Protein AF-X0WW72-F1 (afdb_monomer)

Structure (mmCIF, N/CA/C/O backbone):
data_AF-X0WW72-F1
#
_entry.id   AF-X0WW72-F1
#
loop_
_atom_site.group_PDB
_atom_site.id
_atom_site.type_symbol
_atom_site.label_atom_id
_atom_site.label_alt_id
_atom_site.label_comp_id
_atom_site.label_asym_id
_atom_site.label_entity_id
_atom_site.label_seq_id
_atom_site.pdbx_PDB_ins_code
_atom_site.Cartn_x
_atom_site.Cartn_y
_atom_site.Cartn_z
_atom_site.occupancy
_atom_site.B_iso_or_equiv
_atom_site.auth_seq_id
_atom_site.auth_comp_id
_atom_site.auth_asym_id
_atom_site.auth_atom_id
_atom_site.pdbx_PDB_model_num
ATOM 1 N N . MET A 1 1 ? -14.535 7.006 3.902 1.00 61.41 1 MET A N 1
ATOM 2 C CA . MET A 1 1 ? -13.538 8.087 3.687 1.00 61.41 1 MET A CA 1
ATOM 3 C C . MET A 1 1 ? -14.075 9.435 4.141 1.00 61.41 1 MET A C 1
ATOM 5 O O . MET A 1 1 ? -13.423 10.075 4.952 1.00 61.41 1 MET A O 1
ATOM 9 N N . CYS A 1 2 ? -15.244 9.878 3.666 1.00 64.75 2 CYS A N 1
ATOM 10 C CA . CYS A 1 2 ? -15.849 11.130 4.133 1.00 64.75 2 CYS A CA 1
ATOM 11 C C . CYS A 1 2 ? -16.153 11.063 5.636 1.00 64.75 2 CYS A C 1
ATOM 13 O O . CYS A 1 2 ? -16.785 10.115 6.090 1.00 64.75 2 CYS A O 1
ATOM 15 N N . GLY A 1 3 ? -15.653 12.036 6.398 1.00 78.06 3 GLY A N 1
ATOM 16 C CA . GLY A 1 3 ? -15.812 12.093 7.855 1.00 78.06 3 GLY A CA 1
ATOM 17 C C . GLY A 1 3 ? -14.891 11.165 8.655 1.00 78.06 3 GLY A C 1
ATOM 18 O O . GLY A 1 3 ? -14.880 11.262 9.879 1.00 78.06 3 GLY A O 1
ATOM 19 N N . ALA A 1 4 ? -14.097 10.304 8.004 1.00 90.38 4 ALA A N 1
ATOM 20 C CA . ALA A 1 4 ? -13.090 9.513 8.702 1.00 90.38 4 ALA A CA 1
ATOM 21 C C . ALA A 1 4 ? -11.880 10.391 9.045 1.00 90.38 4 ALA A C 1
ATOM 23 O O . ALA A 1 4 ? -11.369 11.127 8.198 1.00 90.38 4 ALA A O 1
ATOM 24 N N . PHE A 1 5 ? -11.396 10.287 10.278 1.00 93.56 5 PHE A N 1
ATOM 25 C CA . PHE A 1 5 ? -10.177 10.962 10.701 1.00 93.56 5 PHE A CA 1
ATOM 26 C C . PHE A 1 5 ? -8.960 10.348 9.991 1.00 93.56 5 PHE A C 1
ATOM 28 O O . PHE A 1 5 ? -8.748 9.143 10.061 1.00 93.56 5 PHE A O 1
ATOM 35 N N . GLY A 1 6 ? -8.157 11.150 9.294 1.00 91.06 6 GLY A N 1
ATOM 36 C CA . GLY A 1 6 ? -6.938 10.667 8.624 1.00 91.06 6 GLY A CA 1
ATOM 37 C C . GLY A 1 6 ? -5.633 11.194 9.221 1.00 91.06 6 GLY A C 1
ATOM 38 O O . GLY A 1 6 ? -4.558 10.870 8.713 1.00 91.06 6 GLY A O 1
ATOM 39 N N . GLY A 1 7 ? -5.731 11.997 10.283 1.00 90.38 7 GLY A N 1
ATOM 40 C CA . GLY A 1 7 ? -4.583 12.619 10.930 1.00 90.38 7 GLY A CA 1
ATOM 41 C C . GLY A 1 7 ? -3.873 13.662 10.070 1.00 90.38 7 GLY A C 1
ATOM 42 O O . GLY A 1 7 ? -4.462 14.239 9.149 1.00 90.38 7 GLY A O 1
ATOM 43 N N . GLU A 1 8 ? -2.600 13.906 10.372 1.00 88.56 8 GLU A N 1
ATOM 44 C CA . GLU A 1 8 ? -1.765 14.844 9.622 1.00 88.56 8 GLU A CA 1
ATOM 45 C C . GLU A 1 8 ? -1.330 14.235 8.283 1.00 88.56 8 GLU A C 1
ATOM 47 O O . GLU A 1 8 ? -0.414 13.414 8.184 1.00 88.56 8 GLU A O 1
ATOM 52 N N . MET A 1 9 ? -2.021 14.641 7.217 1.00 85.50 9 MET A N 1
ATOM 53 C CA . MET A 1 9 ? -1.753 14.144 5.872 1.00 85.50 9 MET A CA 1
ATOM 54 C C . MET A 1 9 ? -0.629 14.909 5.171 1.00 85.50 9 MET A C 1
ATOM 56 O O . MET A 1 9 ? -0.554 16.141 5.223 1.00 85.50 9 MET A O 1
ATOM 60 N N . SER A 1 10 ? 0.173 14.176 4.395 1.00 80.44 10 SER A N 1
ATOM 61 C CA . SER A 1 10 ? 1.231 14.723 3.549 1.00 80.44 10 SER A CA 1
ATOM 62 C C . SER A 1 10 ? 0.710 15.864 2.659 1.00 80.44 10 SER A C 1
ATOM 64 O O . SER A 1 10 ? -0.155 15.648 1.801 1.00 80.44 10 SER A O 1
ATOM 66 N N . LYS A 1 11 ? 1.279 17.069 2.792 1.00 65.94 11 LYS A N 1
ATOM 67 C CA . LYS A 1 11 ? 0.856 18.271 2.039 1.00 65.94 11 LYS A CA 1
ATOM 68 C C . LYS A 1 11 ? 1.159 18.207 0.533 1.00 65.94 11 LYS A C 1
ATOM 70 O O . LYS A 1 11 ? 0.650 19.020 -0.230 1.00 65.94 11 LYS A O 1
ATOM 75 N N . ARG A 1 12 ? 1.995 17.256 0.091 1.00 60.88 12 ARG A N 1
ATOM 76 C CA . ARG A 1 12 ? 2.501 17.139 -1.294 1.00 60.88 12 ARG A CA 1
ATOM 77 C C . ARG A 1 12 ? 1.806 16.061 -2.143 1.00 60.88 12 ARG A C 1
ATOM 79 O O . ARG A 1 12 ? 2.378 15.582 -3.114 1.00 60.88 12 ARG A O 1
ATOM 86 N N . GLY A 1 13 ? 0.560 15.713 -1.811 1.00 59.28 13 GLY A N 1
ATOM 87 C CA . GLY A 1 13 ? -0.371 15.096 -2.769 1.00 59.28 13 GLY A CA 1
ATOM 88 C C . GLY A 1 13 ? -0.591 13.585 -2.667 1.00 59.28 13 GLY A C 1
ATOM 89 O O . GLY A 1 13 ? -1.448 13.065 -3.376 1.00 59.28 13 GLY A O 1
ATOM 90 N N . MET A 1 14 ? 0.100 12.866 -1.775 1.00 76.50 14 MET A N 1
ATOM 91 C CA . MET A 1 14 ? -0.185 11.436 -1.564 1.00 76.50 14 MET A CA 1
ATOM 92 C C . MET A 1 14 ? -1.287 11.181 -0.529 1.00 76.50 14 MET A C 1
ATOM 94 O O . MET A 1 14 ? -1.860 10.091 -0.532 1.00 76.50 14 MET A O 1
ATOM 98 N N . PHE A 1 15 ? -1.657 12.194 0.268 1.00 83.94 15 PHE A N 1
ATOM 99 C CA . PHE A 1 15 ? -2.697 12.121 1.307 1.00 83.94 15 PHE A CA 1
ATOM 100 C C . PHE A 1 15 ? -2.510 10.924 2.254 1.00 83.94 15 PHE A C 1
ATOM 102 O O . PHE A 1 15 ? -3.466 10.248 2.629 1.00 83.94 15 PHE A O 1
ATOM 109 N N . THR A 1 16 ? -1.254 10.641 2.592 1.00 88.56 16 THR A N 1
ATOM 110 C CA . THR A 1 16 ? -0.864 9.602 3.546 1.00 88.56 16 THR A CA 1
ATOM 111 C C . THR A 1 16 ? -0.597 10.251 4.896 1.00 88.56 16 THR A C 1
ATOM 113 O O . THR A 1 16 ? -0.111 11.379 4.939 1.00 88.56 16 THR A O 1
ATOM 116 N N . ASN A 1 17 ? -0.912 9.556 5.988 1.00 94.25 17 ASN A N 1
ATOM 117 C CA . ASN A 1 17 ? -0.523 9.993 7.325 1.00 94.25 17 ASN A CA 1
ATOM 118 C C . ASN A 1 17 ? 1.008 9.892 7.475 1.00 94.25 17 ASN A C 1
ATOM 120 O O . ASN A 1 17 ? 1.559 8.784 7.467 1.00 94.25 17 ASN A O 1
ATOM 124 N N . ASP A 1 18 ? 1.685 11.039 7.570 1.00 92.50 18 ASP A N 1
ATOM 125 C CA . ASP A 1 18 ? 3.152 11.101 7.527 1.00 92.50 18 ASP A CA 1
ATOM 126 C C . ASP A 1 18 ? 3.784 10.502 8.787 1.00 92.50 18 ASP A C 1
ATOM 128 O O . ASP A 1 18 ? 4.834 9.859 8.706 1.00 92.50 18 ASP A O 1
ATOM 132 N N . ALA A 1 19 ? 3.150 10.651 9.952 1.00 95.12 19 ALA A N 1
ATOM 133 C CA . ALA A 1 19 ? 3.675 10.115 11.200 1.00 95.12 19 ALA A CA 1
ATOM 134 C C . ALA A 1 19 ? 3.605 8.582 11.239 1.00 95.12 19 ALA A C 1
ATOM 136 O O . ALA A 1 19 ? 4.596 7.951 11.604 1.00 95.12 19 ALA A O 1
ATOM 137 N N . ILE A 1 20 ? 2.498 7.967 10.808 1.00 96.69 20 ILE A N 1
ATOM 138 C CA . ILE A 1 20 ? 2.411 6.503 10.672 1.00 96.69 20 ILE A CA 1
ATOM 139 C C . ILE A 1 20 ? 3.468 6.010 9.674 1.00 96.69 20 ILE A C 1
ATOM 141 O O . ILE A 1 20 ? 4.201 5.060 9.957 1.00 96.69 20 ILE A O 1
ATOM 145 N N . LEU A 1 21 ? 3.593 6.671 8.519 1.00 94.69 21 LEU A N 1
ATOM 146 C CA . LEU A 1 21 ? 4.557 6.277 7.494 1.00 94.69 21 LEU A CA 1
ATOM 147 C C . LEU A 1 21 ? 6.005 6.338 8.010 1.00 94.69 21 LEU A C 1
ATOM 149 O O . LEU A 1 21 ? 6.736 5.356 7.909 1.00 94.69 21 LEU A O 1
ATOM 153 N N . THR A 1 22 ? 6.413 7.473 8.578 1.00 95.00 22 THR A N 1
ATOM 154 C CA . THR A 1 22 ? 7.811 7.741 8.953 1.00 95.00 22 THR A CA 1
ATOM 155 C C . THR A 1 22 ? 8.223 7.132 10.289 1.00 95.00 22 THR A C 1
ATOM 157 O O . THR A 1 22 ? 9.389 6.793 10.457 1.00 95.00 22 THR A O 1
ATOM 160 N N . LYS A 1 23 ? 7.295 6.961 11.241 1.00 96.75 23 LYS A N 1
ATOM 161 C CA . LYS A 1 23 ? 7.601 6.438 12.586 1.00 96.75 23 LYS A CA 1
ATOM 162 C C . LYS A 1 23 ? 7.291 4.953 12.748 1.00 96.75 23 LYS A C 1
ATOM 164 O O . LYS A 1 23 ? 7.706 4.368 13.749 1.00 96.75 23 LYS A O 1
ATOM 169 N N . ILE A 1 24 ? 6.542 4.343 11.827 1.00 97.75 24 ILE A N 1
ATOM 170 C CA . ILE A 1 24 ? 6.110 2.940 11.936 1.00 97.75 24 ILE A CA 1
ATOM 171 C C . ILE A 1 24 ? 6.492 2.152 10.685 1.00 97.75 24 ILE A C 1
ATOM 173 O O . ILE A 1 24 ? 7.310 1.238 10.776 1.00 97.75 24 ILE A O 1
ATOM 177 N N . VAL A 1 25 ? 5.949 2.515 9.521 1.00 97.25 25 VAL A N 1
ATOM 178 C CA . VAL A 1 25 ? 6.080 1.700 8.300 1.00 97.25 25 VAL A CA 1
ATOM 179 C C . VAL A 1 25 ? 7.512 1.688 7.761 1.00 97.25 25 VAL A C 1
ATOM 181 O O . VAL A 1 25 ? 8.063 0.611 7.550 1.00 97.25 25 VAL A O 1
ATOM 184 N N . ILE A 1 26 ? 8.130 2.858 7.568 1.00 96.62 26 ILE A N 1
ATOM 185 C CA . ILE A 1 26 ? 9.511 2.966 7.068 1.00 96.62 26 ILE A CA 1
ATOM 186 C C . ILE A 1 26 ? 10.503 2.260 8.008 1.00 96.62 26 ILE A C 1
ATOM 188 O O . ILE A 1 26 ? 11.207 1.372 7.526 1.00 96.62 26 ILE A O 1
ATOM 192 N N . PRO A 1 27 ? 10.506 2.527 9.332 1.00 97.38 27 PRO A N 1
ATOM 193 C CA . PRO A 1 27 ? 11.393 1.822 10.254 1.00 97.38 27 PRO A CA 1
ATOM 194 C C . PRO A 1 27 ? 11.204 0.303 10.237 1.00 97.38 27 PRO A C 1
ATOM 196 O O . PRO A 1 27 ? 12.175 -0.438 10.370 1.00 97.38 27 PRO A O 1
ATOM 199 N N . TYR A 1 28 ? 9.971 -0.185 10.047 1.00 97.75 28 TYR A N 1
ATOM 200 C CA . TYR A 1 28 ? 9.743 -1.620 9.895 1.00 97.75 28 TYR A CA 1
ATOM 201 C C . TYR A 1 28 ? 10.411 -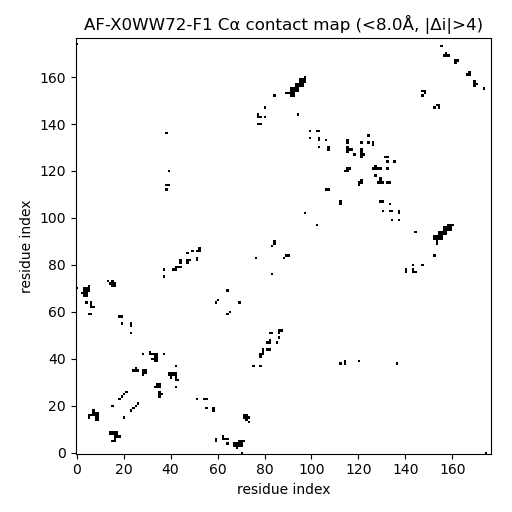2.166 8.631 1.00 97.75 28 TYR A C 1
ATOM 203 O O . TYR A 1 28 ? 11.134 -3.157 8.718 1.00 97.75 28 TYR A O 1
ATOM 211 N N . PHE A 1 29 ? 10.224 -1.512 7.482 1.00 97.94 29 PHE A N 1
ATOM 212 C CA . PHE A 1 29 ? 10.824 -1.933 6.211 1.00 97.94 29 PHE A CA 1
ATOM 213 C C . PHE A 1 29 ? 12.353 -1.965 6.312 1.00 97.94 29 PHE A C 1
ATOM 215 O O . PHE A 1 29 ? 12.969 -2.962 5.935 1.00 97.94 29 PHE A O 1
ATOM 222 N N . GLU A 1 30 ? 12.953 -0.930 6.901 1.00 97.25 30 GLU A N 1
ATOM 223 C CA . GLU A 1 30 ? 14.395 -0.861 7.154 1.00 97.25 30 GLU A CA 1
ATOM 224 C C . GLU A 1 30 ? 14.866 -1.995 8.072 1.00 97.25 30 GLU A C 1
ATOM 226 O O . GLU A 1 30 ? 15.864 -2.653 7.774 1.00 97.25 30 GLU A O 1
ATOM 231 N N . SER A 1 31 ? 14.119 -2.291 9.143 1.00 96.44 31 SER A N 1
ATOM 232 C CA . SER A 1 31 ? 14.480 -3.342 10.107 1.00 96.44 31 SER A CA 1
ATOM 233 C C . SER A 1 31 ? 14.544 -4.746 9.493 1.00 96.44 31 SER A C 1
ATOM 235 O O . SER A 1 31 ? 15.287 -5.598 9.977 1.00 96.44 31 SER A O 1
ATOM 237 N N . ILE A 1 32 ? 13.800 -4.984 8.406 1.00 96.62 32 ILE A N 1
ATOM 238 C CA . ILE A 1 32 ? 13.795 -6.254 7.665 1.00 96.62 32 ILE A CA 1
ATOM 239 C C . ILE A 1 32 ? 14.604 -6.188 6.359 1.00 96.62 32 ILE A C 1
ATOM 241 O O . ILE A 1 32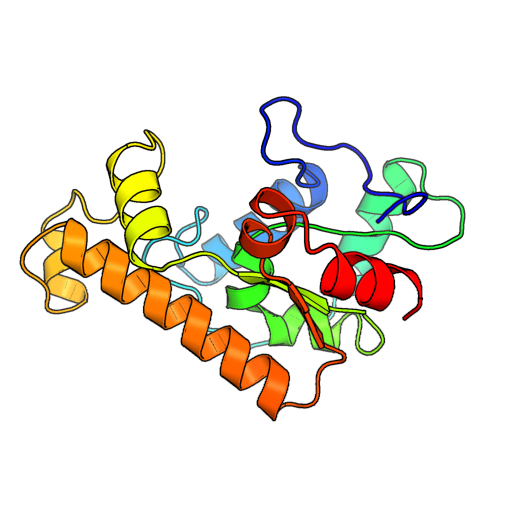 ? 14.477 -7.072 5.511 1.00 96.62 32 ILE A O 1
ATOM 245 N N . GLY A 1 33 ? 15.428 -5.149 6.176 1.00 96.62 33 GLY A N 1
ATOM 246 C CA . GLY A 1 33 ? 16.311 -4.990 5.014 1.00 96.62 33 GLY A CA 1
ATOM 247 C C . GLY A 1 33 ? 15.581 -4.727 3.694 1.00 96.62 33 GLY A C 1
ATOM 248 O O . GLY A 1 33 ? 16.089 -5.079 2.630 1.00 96.62 33 GLY A O 1
ATOM 249 N N . SER A 1 34 ? 14.378 -4.157 3.756 1.00 97.44 34 SER A N 1
ATOM 250 C CA . SER A 1 34 ? 13.548 -3.825 2.594 1.00 97.44 34 SER A CA 1
ATOM 251 C C . SER A 1 34 ? 13.655 -2.351 2.2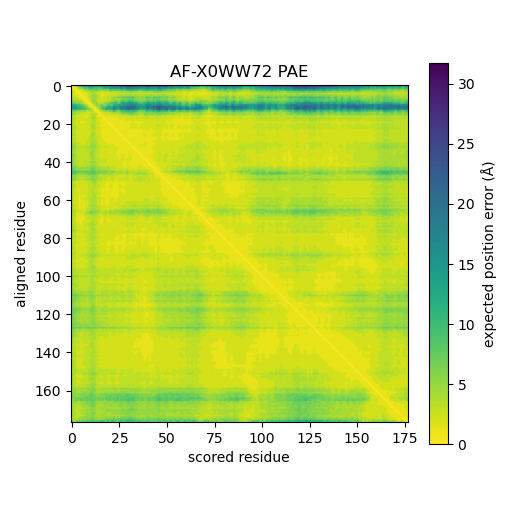20 1.00 97.44 34 SER A C 1
ATOM 253 O O . SER A 1 34 ? 14.041 -1.519 3.037 1.00 97.44 34 SER A O 1
ATOM 255 N N . ASP A 1 35 ? 13.306 -2.019 0.979 1.00 97.31 35 ASP A N 1
ATOM 256 C CA . ASP A 1 35 ? 13.333 -0.638 0.497 1.00 97.31 35 ASP A CA 1
ATOM 257 C C . ASP A 1 35 ? 12.212 0.203 1.135 1.00 97.31 35 ASP A C 1
ATOM 259 O O . ASP A 1 35 ? 11.044 -0.111 0.900 1.00 97.31 35 ASP A O 1
ATOM 263 N N . PRO A 1 36 ? 12.520 1.301 1.858 1.00 96.19 36 PRO A N 1
ATOM 264 C CA . PRO A 1 36 ? 11.532 2.188 2.485 1.00 96.19 36 PRO A CA 1
ATOM 265 C C . PRO A 1 36 ? 10.450 2.729 1.542 1.00 96.19 36 PRO A C 1
ATOM 267 O O . PRO A 1 36 ? 9.339 3.046 1.977 1.00 96.19 36 PRO A O 1
ATOM 270 N N . LEU A 1 37 ? 10.755 2.850 0.245 1.00 94.75 37 LEU A N 1
ATOM 271 C CA . LEU A 1 37 ? 9.803 3.316 -0.763 1.00 94.75 37 LEU A CA 1
ATOM 272 C C . LEU A 1 37 ? 8.870 2.206 -1.263 1.00 94.75 37 LEU A C 1
ATOM 274 O O . LEU A 1 37 ? 7.904 2.499 -1.970 1.00 94.75 37 LEU A O 1
ATOM 278 N N . GLY A 1 38 ? 9.123 0.952 -0.885 1.00 96.31 38 GLY A N 1
ATOM 279 C CA . GLY A 1 38 ? 8.352 -0.211 -1.310 1.00 96.31 38 GLY A CA 1
ATOM 280 C C . GLY A 1 38 ? 8.521 -0.539 -2.792 1.00 96.31 38 GLY A C 1
ATOM 281 O O . GLY A 1 38 ? 7.581 -1.040 -3.402 1.00 96.31 38 GLY A O 1
ATOM 282 N N . GLN A 1 39 ? 9.674 -0.234 -3.397 1.00 97.25 39 GLN A N 1
ATOM 283 C CA . GLN A 1 39 ? 9.956 -0.522 -4.805 1.00 97.25 39 GLN A CA 1
ATOM 284 C C . GLN A 1 39 ? 10.763 -1.813 -4.947 1.00 97.25 39 GLN A C 1
ATOM 286 O O . GLN A 1 39 ? 10.278 -2.773 -5.543 1.00 97.25 39 GLN A O 1
ATOM 291 N N . TYR A 1 40 ? 11.978 -1.862 -4.393 1.00 97.75 40 TYR A N 1
ATOM 292 C CA . TYR A 1 40 ? 12.809 -3.069 -4.399 1.00 97.75 40 TYR A CA 1
ATOM 293 C C . TYR A 1 40 ? 14.026 -2.942 -3.462 1.00 97.75 40 TYR A C 1
ATOM 295 O O . TYR A 1 40 ? 14.754 -1.956 -3.582 1.00 97.75 40 TYR A O 1
ATOM 303 N N . PRO A 1 41 ? 14.345 -3.948 -2.623 1.00 97.69 41 PRO A N 1
ATOM 304 C CA . PRO A 1 41 ? 13.623 -5.206 -2.428 1.00 97.69 41 PRO A CA 1
ATOM 305 C C . PRO A 1 41 ? 12.304 -5.006 -1.668 1.00 97.69 41 PRO A C 1
ATOM 307 O O . PRO A 1 41 ? 12.193 -4.138 -0.803 1.00 97.69 41 PRO A O 1
ATOM 310 N N . LEU A 1 42 ? 11.294 -5.809 -2.015 1.00 97.88 42 LEU A N 1
ATOM 311 C CA . LEU A 1 42 ? 9.991 -5.790 -1.346 1.00 97.88 42 LEU A CA 1
ATOM 312 C C . LEU A 1 42 ? 10.052 -6.525 0.002 1.00 97.88 42 LEU A C 1
ATOM 314 O O . LEU A 1 42 ? 10.802 -7.498 0.122 1.00 97.88 42 LEU A O 1
ATOM 318 N N . PRO A 1 43 ? 9.239 -6.115 0.992 1.00 96.88 43 PRO A N 1
ATOM 319 C CA . PRO A 1 43 ? 9.228 -6.740 2.302 1.00 96.88 43 PRO A CA 1
ATOM 320 C C . PRO A 1 43 ? 8.714 -8.174 2.252 1.00 96.88 43 PRO A C 1
ATOM 322 O O . PRO A 1 43 ? 7.773 -8.510 1.529 1.00 96.88 43 PRO A O 1
ATOM 325 N N . VAL A 1 44 ? 9.343 -9.009 3.076 1.00 94.75 44 VAL A N 1
ATOM 326 C CA . VAL A 1 44 ? 8.916 -10.376 3.366 1.00 94.75 44 VAL A CA 1
ATOM 327 C C . VAL A 1 44 ? 8.550 -10.425 4.842 1.00 94.75 44 VAL A C 1
ATOM 329 O O . VAL A 1 44 ? 9.425 -10.406 5.709 1.00 94.75 44 VAL A O 1
ATOM 332 N N . VAL A 1 45 ? 7.250 -10.469 5.131 1.00 92.69 45 VAL A N 1
ATOM 333 C CA . VAL A 1 45 ? 6.746 -10.541 6.505 1.00 92.69 45 VAL A CA 1
ATOM 334 C C . VAL A 1 45 ? 7.023 -11.937 7.057 1.00 92.69 45 VAL A C 1
ATOM 336 O O . VAL A 1 45 ? 6.372 -12.903 6.674 1.00 92.69 45 VAL A O 1
ATOM 339 N N . LYS A 1 46 ? 8.016 -12.047 7.944 1.00 90.69 46 LYS A N 1
ATOM 340 C CA . LYS A 1 46 ? 8.333 -13.297 8.662 1.00 90.69 46 LYS A CA 1
ATOM 341 C C . LYS A 1 46 ? 7.754 -13.324 10.073 1.00 90.69 46 LYS A C 1
ATOM 343 O O . LYS A 1 46 ? 7.305 -14.366 10.525 1.00 90.69 46 LYS A O 1
ATOM 348 N N . ASN A 1 47 ? 7.772 -12.173 10.744 1.00 92.50 47 ASN A N 1
ATOM 349 C CA . ASN A 1 47 ? 7.278 -11.991 12.104 1.00 92.50 47 ASN A CA 1
ATOM 350 C C . ASN A 1 47 ? 6.330 -10.792 12.132 1.00 92.50 47 ASN A C 1
ATOM 352 O O . ASN A 1 47 ? 6.631 -9.754 11.532 1.00 92.50 47 ASN A O 1
ATOM 356 N N . ILE A 1 48 ? 5.214 -10.938 12.844 1.00 95.62 48 ILE A N 1
ATOM 357 C CA . ILE A 1 48 ? 4.224 -9.878 13.031 1.00 95.62 48 ILE A CA 1
ATOM 358 C C . ILE A 1 48 ? 4.547 -9.121 14.331 1.00 95.62 48 ILE A C 1
ATOM 360 O O . ILE A 1 48 ? 4.552 -9.740 15.397 1.00 95.62 48 ILE A O 1
ATOM 364 N N . PRO A 1 49 ?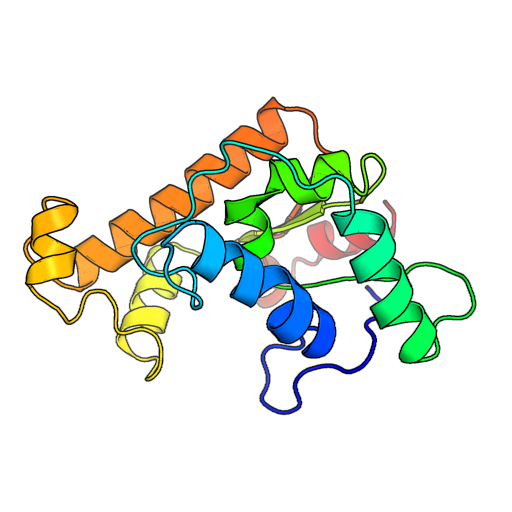 4.825 -7.805 14.279 1.00 96.19 49 PRO A N 1
ATOM 365 C CA . PRO A 1 49 ? 5.030 -6.996 15.478 1.00 96.19 49 PRO A CA 1
ATOM 366 C C . PRO A 1 49 ? 3.759 -6.912 16.330 1.00 96.19 49 PRO A C 1
ATOM 368 O O . PRO A 1 49 ? 2.681 -6.593 15.828 1.00 96.19 49 PRO A O 1
ATOM 371 N N . THR A 1 50 ? 3.883 -7.149 17.635 1.00 96.44 50 THR A N 1
ATOM 372 C CA . THR A 1 50 ? 2.743 -7.139 18.568 1.00 96.44 50 THR A CA 1
ATOM 373 C C . THR A 1 50 ? 2.329 -5.734 19.010 1.00 96.44 50 THR A C 1
ATOM 375 O O . THR A 1 50 ? 1.220 -5.544 19.499 1.00 96.44 50 THR A O 1
ATOM 378 N N . ASP A 1 51 ? 3.203 -4.743 18.840 1.00 97.56 51 ASP A N 1
ATOM 379 C CA . ASP A 1 51 ? 3.020 -3.344 19.244 1.00 97.56 51 ASP A CA 1
ATOM 380 C C . ASP A 1 51 ? 2.468 -2.450 18.116 1.00 97.56 51 ASP A C 1
ATOM 382 O O . ASP A 1 51 ? 2.230 -1.257 18.329 1.00 97.56 51 ASP A O 1
ATOM 386 N N . TRP A 1 52 ? 2.236 -3.005 16.918 1.00 98.19 52 TRP A N 1
ATOM 387 C CA . TRP A 1 52 ? 1.832 -2.243 15.730 1.00 98.19 52 TRP A CA 1
ATOM 388 C C . TRP A 1 52 ? 0.555 -1.431 15.954 1.00 98.19 52 TRP A C 1
ATOM 390 O O . TRP A 1 52 ? 0.489 -0.244 15.613 1.00 98.19 52 TRP A O 1
ATOM 400 N N . LYS A 1 53 ? -0.445 -2.062 16.583 1.00 98.06 53 LYS A N 1
ATOM 401 C CA . LYS A 1 53 ? -1.720 -1.431 16.927 1.00 98.06 53 LYS A CA 1
ATOM 402 C C . LYS A 1 53 ? -1.508 -0.243 17.861 1.00 98.06 53 LYS A C 1
ATOM 404 O O . LYS A 1 53 ? -1.888 0.871 17.518 1.00 98.06 53 LYS A O 1
ATOM 409 N N . GLN A 1 54 ? -0.836 -0.473 18.991 1.00 98.25 54 GLN A N 1
ATOM 410 C CA . GLN A 1 54 ? -0.586 0.545 20.011 1.00 98.25 54 GLN A CA 1
ATOM 411 C C . GLN A 1 54 ? 0.166 1.748 19.432 1.00 98.25 54 GLN A C 1
ATOM 413 O O . GLN A 1 54 ? -0.216 2.891 19.672 1.00 98.25 54 GLN A O 1
ATOM 418 N N . ARG A 1 55 ? 1.215 1.510 18.637 1.00 98.31 55 ARG A N 1
ATOM 419 C CA . ARG A 1 55 ? 1.990 2.586 18.003 1.00 98.31 55 ARG A CA 1
ATOM 420 C C . ARG A 1 55 ? 1.151 3.398 17.024 1.00 98.31 55 ARG A C 1
ATOM 422 O O . ARG A 1 55 ? 1.252 4.622 17.016 1.00 98.31 55 ARG A O 1
ATOM 429 N N . THR A 1 56 ? 0.319 2.734 16.225 1.00 97.94 56 THR A N 1
ATOM 430 C CA . THR A 1 56 ? -0.579 3.401 15.272 1.00 97.94 56 THR A CA 1
ATOM 431 C C . THR A 1 56 ? -1.637 4.233 15.996 1.00 97.94 56 THR A C 1
ATOM 433 O O . THR A 1 56 ? -1.830 5.401 15.666 1.00 97.94 56 THR A O 1
ATOM 436 N N . GLU A 1 57 ? -2.278 3.661 17.018 1.00 97.12 57 GLU A N 1
ATOM 437 C CA . GLU A 1 57 ? -3.290 4.340 17.834 1.00 97.12 57 GLU A CA 1
ATOM 438 C C . GLU A 1 57 ? -2.703 5.554 18.564 1.00 97.12 57 GLU A C 1
ATOM 440 O O . GLU A 1 57 ? -3.307 6.625 18.572 1.00 97.12 57 GLU A O 1
ATOM 445 N N . GLN A 1 58 ? -1.485 5.431 19.097 1.00 97.81 58 GLN A N 1
ATOM 446 C CA . GLN A 1 58 ? -0.796 6.546 19.738 1.00 97.81 58 GLN A CA 1
ATOM 447 C C . GLN A 1 58 ? -0.560 7.708 18.768 1.00 97.81 58 GLN A C 1
ATOM 449 O O . GLN A 1 58 ? -0.708 8.865 19.159 1.00 97.81 58 GLN A O 1
ATOM 454 N N . VAL A 1 59 ? -0.206 7.421 17.510 1.00 97.69 59 VAL A N 1
ATOM 455 C CA . VAL A 1 59 ? -0.031 8.461 16.488 1.00 97.69 59 VAL A CA 1
ATOM 456 C C . VAL A 1 59 ? -1.348 9.187 16.226 1.00 97.69 59 VAL A C 1
ATOM 458 O O . VAL A 1 59 ? -1.391 10.406 16.370 1.00 97.69 59 VAL A O 1
ATOM 461 N N . ILE A 1 60 ? -2.431 8.469 15.914 1.00 96.38 60 ILE A N 1
ATOM 462 C CA . ILE A 1 60 ? -3.707 9.120 15.575 1.00 96.38 60 ILE A CA 1
ATOM 463 C C . ILE A 1 60 ? -4.299 9.896 16.762 1.00 96.38 60 ILE A C 1
ATOM 465 O O . ILE A 1 60 ? -4.845 10.979 16.562 1.00 96.38 60 ILE A O 1
ATOM 469 N N . VAL A 1 61 ? -4.152 9.398 17.998 1.00 97.06 61 VAL A N 1
ATOM 470 C CA . VAL A 1 61 ? -4.592 10.103 19.216 1.00 97.06 61 VAL A CA 1
ATOM 471 C C . VAL A 1 61 ? -3.787 11.385 19.420 1.00 97.06 61 VAL A C 1
ATOM 473 O O . VAL A 1 61 ? -4.371 12.435 19.682 1.00 97.06 61 VAL A O 1
ATOM 476 N N . ASN A 1 62 ? -2.465 11.333 19.237 1.00 97.19 62 ASN A N 1
ATOM 477 C CA . ASN A 1 62 ? -1.604 12.514 19.343 1.00 97.19 62 ASN A CA 1
ATOM 478 C C . ASN A 1 62 ? -1.920 13.575 18.278 1.00 97.19 62 ASN A C 1
ATOM 480 O O . ASN A 1 62 ? -1.691 14.757 18.511 1.00 97.19 62 ASN A O 1
ATOM 484 N N . GLU A 1 63 ? -2.466 13.165 17.134 1.00 96.31 63 GLU A N 1
ATOM 485 C CA . GLU A 1 63 ? -2.911 14.059 16.059 1.00 96.31 63 GLU A CA 1
ATOM 486 C C . GLU A 1 63 ? -4.346 14.579 16.256 1.00 96.31 63 GLU A C 1
ATOM 488 O O . GLU A 1 63 ? -4.873 15.300 15.410 1.00 96.31 63 GLU A O 1
ATOM 493 N N . GLY A 1 64 ? -4.991 14.244 17.378 1.00 96.38 64 GLY A N 1
ATOM 494 C CA . GLY A 1 64 ? -6.291 14.790 17.763 1.00 96.38 64 GLY A CA 1
ATOM 495 C C . GLY A 1 64 ? -7.491 13.893 17.458 1.00 96.38 64 GLY A C 1
ATOM 496 O O . GLY A 1 64 ? -8.628 14.367 17.519 1.00 96.38 64 GLY A O 1
ATOM 497 N N . TYR A 1 65 ? -7.286 12.608 17.155 1.00 96.50 65 TYR A N 1
ATOM 498 C CA . TYR A 1 65 ? -8.390 11.653 17.090 1.00 96.50 65 TYR A CA 1
ATOM 499 C C . TYR A 1 65 ? -9.073 11.516 18.461 1.00 96.50 65 TYR A C 1
ATOM 501 O O . TYR A 1 65 ? -8.425 11.209 19.459 1.00 96.50 65 TYR A O 1
ATOM 509 N N . GLN A 1 66 ? -10.396 11.711 18.504 1.00 94.44 66 GLN A N 1
ATOM 510 C CA . GLN A 1 66 ? -11.193 11.600 19.737 1.00 94.44 66 GLN A CA 1
ATOM 511 C C . GLN A 1 66 ? -12.156 10.410 19.722 1.00 94.44 66 GLN A C 1
ATOM 513 O O . GLN A 1 66 ? -12.328 9.737 20.734 1.00 94.44 66 GLN A O 1
ATOM 518 N N . LYS A 1 67 ? -12.838 10.182 18.594 1.00 94.19 67 LYS A N 1
ATOM 519 C CA . LYS A 1 67 ? -13.822 9.108 18.399 1.00 94.19 67 LYS A CA 1
ATOM 520 C C . LYS A 1 67 ? -14.195 8.976 16.922 1.00 94.19 67 LYS A C 1
ATOM 522 O O . LYS A 1 67 ? -13.930 9.877 16.130 1.00 94.19 67 LYS A O 1
ATOM 527 N N . GLY A 1 68 ? -14.904 7.901 16.581 1.00 92.81 68 GLY A N 1
ATOM 528 C CA . GLY A 1 68 ? -15.468 7.678 15.245 1.00 92.81 68 GLY A CA 1
ATOM 529 C C . GLY A 1 68 ? -14.557 6.851 14.342 1.00 92.81 68 GLY A C 1
ATOM 530 O O . GLY A 1 68 ? -13.644 6.182 14.808 1.00 92.81 68 GLY A O 1
ATOM 531 N N . GLN A 1 69 ? -14.806 6.854 13.039 1.00 93.88 69 GLN A N 1
ATOM 532 C CA . GLN A 1 69 ? -13.961 6.111 12.105 1.00 93.88 69 GLN A CA 1
ATOM 533 C C . GLN A 1 69 ? -12.680 6.894 11.806 1.00 93.88 69 GLN A C 1
ATOM 535 O O . GLN A 1 69 ? -12.705 8.120 11.691 1.00 93.88 69 GLN A O 1
ATOM 540 N N . TRP A 1 70 ? -11.570 6.186 11.635 1.00 95.38 70 TRP A N 1
ATOM 541 C CA . TRP A 1 70 ? -10.336 6.743 11.096 1.00 95.38 70 TRP A CA 1
ATOM 542 C C . TRP A 1 70 ? -9.888 5.926 9.886 1.00 95.38 70 TRP A C 1
ATOM 544 O O . TRP A 1 70 ? -10.388 4.826 9.644 1.00 95.38 70 TRP A O 1
ATOM 554 N N . MET A 1 71 ? -8.993 6.489 9.083 1.00 95.00 71 MET A N 1
ATOM 555 C CA . MET A 1 71 ? -8.456 5.828 7.902 1.00 95.00 71 MET A CA 1
ATOM 556 C C . MET A 1 71 ? -6.953 6.046 7.782 1.00 95.00 71 MET A C 1
ATOM 558 O O . MET A 1 71 ? -6.433 7.103 8.130 1.00 95.00 71 MET A O 1
ATOM 562 N N . TYR A 1 72 ? -6.274 5.059 7.210 1.00 95.50 72 TYR A N 1
ATOM 563 C CA . TYR A 1 72 ? -4.895 5.178 6.766 1.00 95.50 72 TYR A CA 1
ATOM 564 C C . TYR A 1 72 ? -4.796 4.719 5.313 1.00 95.50 72 TYR A C 1
ATOM 566 O O . TYR A 1 72 ? -5.419 3.736 4.917 1.00 95.50 72 TYR A O 1
ATOM 574 N N . LYS A 1 73 ? -4.045 5.470 4.505 1.00 93.56 73 LYS A N 1
ATOM 575 C CA . LYS A 1 73 ? -3.937 5.259 3.061 1.00 93.56 73 LYS A CA 1
ATOM 576 C C . LYS A 1 73 ? -2.483 5.330 2.628 1.00 93.56 73 LYS A C 1
ATOM 578 O O . LYS A 1 73 ? -1.861 6.387 2.692 1.00 93.56 73 LYS A O 1
ATOM 583 N N . ASP A 1 74 ? -1.975 4.218 2.121 1.00 94.12 74 ASP A N 1
ATOM 584 C CA . ASP A 1 74 ? -0.690 4.114 1.433 1.00 94.12 74 ASP A CA 1
ATOM 585 C C . ASP A 1 74 ? -0.720 2.860 0.528 1.00 94.12 74 ASP A C 1
ATOM 587 O O . ASP A 1 74 ? -1.519 1.947 0.740 1.00 94.12 74 ASP A O 1
ATOM 591 N N . SER A 1 75 ? 0.114 2.791 -0.507 1.00 93.44 75 SER A N 1
ATOM 592 C CA . SER A 1 75 ? 0.255 1.569 -1.311 1.00 93.44 75 SER A CA 1
ATOM 593 C C . SER A 1 75 ? 0.942 0.445 -0.520 1.00 93.44 75 SER A C 1
ATOM 595 O O . SER A 1 75 ? 0.557 -0.722 -0.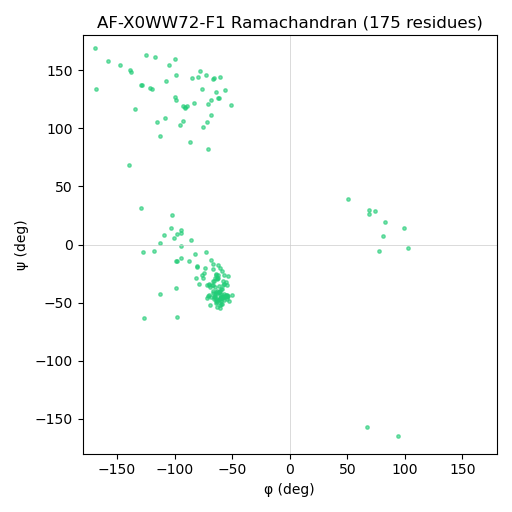623 1.00 93.44 75 SER A O 1
ATOM 597 N N . LYS A 1 76 ? 1.924 0.790 0.319 1.00 95.19 76 LYS A N 1
ATOM 598 C CA . LYS A 1 76 ? 2.765 -0.114 1.114 1.00 95.19 76 LYS A CA 1
ATOM 599 C C . LYS A 1 76 ? 1.981 -0.950 2.125 1.00 95.19 76 LYS A C 1
ATOM 601 O O . LYS A 1 76 ? 2.500 -1.985 2.527 1.00 95.19 76 LYS A O 1
ATOM 606 N N . LEU A 1 77 ? 0.739 -0.585 2.479 1.00 95.81 77 LEU A N 1
ATOM 607 C CA . LEU A 1 77 ? -0.118 -1.427 3.333 1.00 95.81 77 LEU A CA 1
ATOM 608 C C . LEU A 1 77 ? -0.250 -2.836 2.755 1.00 95.81 77 LEU A C 1
ATOM 610 O O . LEU A 1 77 ? -0.102 -3.803 3.488 1.00 95.81 77 LEU A O 1
ATOM 614 N N . SER A 1 78 ? -0.474 -2.947 1.444 1.00 96.50 78 SER A N 1
ATOM 615 C CA . SER A 1 78 ? -0.642 -4.243 0.774 1.00 96.50 78 SER A CA 1
ATOM 616 C C . SER A 1 78 ? 0.610 -5.120 0.823 1.00 96.50 78 SER A C 1
ATOM 618 O O . SER A 1 78 ? 0.509 -6.338 0.774 1.00 96.50 78 SER A O 1
ATOM 620 N N . LEU A 1 79 ? 1.800 -4.530 0.961 1.00 97.88 79 LEU A N 1
ATOM 621 C CA . LEU A 1 79 ? 3.047 -5.287 1.068 1.00 97.88 79 LEU A CA 1
ATOM 622 C C . LEU A 1 79 ? 3.219 -5.960 2.433 1.00 97.88 79 LEU A C 1
ATOM 624 O O . LEU A 1 79 ? 3.945 -6.943 2.543 1.00 97.88 79 LEU A O 1
ATOM 628 N N . VAL A 1 80 ? 2.571 -5.417 3.463 1.00 97.75 80 VAL A N 1
ATOM 629 C CA . VAL A 1 80 ? 2.646 -5.895 4.848 1.00 97.75 80 VAL A CA 1
ATOM 630 C C . VAL A 1 80 ? 1.250 -6.092 5.439 1.00 97.75 80 VAL A C 1
ATOM 632 O O . VAL A 1 80 ? 1.041 -5.921 6.640 1.00 97.75 80 VAL A O 1
ATOM 635 N N . TRP A 1 81 ? 0.282 -6.453 4.590 1.00 98.12 81 TRP A N 1
ATOM 636 C CA . TRP A 1 81 ? -1.121 -6.594 4.973 1.00 98.12 81 TRP A CA 1
ATOM 637 C C . TRP A 1 81 ? -1.342 -7.540 6.167 1.00 98.12 81 TRP A C 1
ATOM 639 O O . TRP A 1 81 ? -2.179 -7.184 6.995 1.00 98.12 81 TRP A O 1
ATOM 649 N N . PRO A 1 82 ? -0.574 -8.641 6.372 1.00 98.25 82 PRO A N 1
ATOM 650 C CA . PRO A 1 82 ? -0.791 -9.514 7.528 1.00 98.25 82 PRO A CA 1
ATOM 651 C C . PRO A 1 82 ? -0.549 -8.811 8.868 1.00 98.25 82 PRO A C 1
ATOM 653 O O . PRO A 1 82 ? -1.176 -9.141 9.868 1.00 98.25 82 PRO A O 1
ATOM 656 N N . ILE A 1 83 ? 0.344 -7.815 8.902 1.00 98.38 83 ILE A N 1
ATOM 657 C CA . ILE A 1 83 ? 0.616 -7.033 10.116 1.00 98.38 83 ILE A CA 1
ATOM 658 C C . ILE A 1 83 ? -0.568 -6.125 10.437 1.00 98.38 83 ILE A C 1
ATOM 660 O O . ILE A 1 83 ? -0.986 -6.019 11.589 1.00 98.38 83 ILE A O 1
ATOM 664 N N . TRP A 1 84 ? -1.108 -5.471 9.410 1.00 98.25 84 TRP A N 1
ATOM 665 C CA . TRP A 1 84 ? -2.268 -4.598 9.548 1.00 98.25 84 TRP A CA 1
ATOM 666 C C . TRP A 1 84 ? -3.526 -5.376 9.917 1.00 98.25 84 TRP A C 1
ATOM 668 O O . TRP A 1 84 ? -4.279 -4.907 10.763 1.00 98.25 84 TRP A O 1
ATOM 678 N N . ASP A 1 85 ? -3.724 -6.553 9.329 1.00 98.06 85 ASP A N 1
ATOM 679 C CA . ASP A 1 85 ? -4.838 -7.440 9.652 1.00 98.06 85 ASP A CA 1
ATOM 680 C C . ASP A 1 85 ? -4.745 -7.959 11.093 1.00 98.06 85 ASP A C 1
ATOM 682 O O . ASP A 1 85 ? -5.694 -7.835 11.858 1.00 98.06 85 ASP A O 1
ATOM 686 N N . TYR A 1 86 ? -3.560 -8.395 11.534 1.00 98.19 86 TYR A N 1
ATOM 687 C CA . TYR A 1 86 ? -3.341 -8.771 12.932 1.00 98.19 86 TYR A CA 1
ATOM 688 C C . TYR A 1 86 ? -3.614 -7.614 13.910 1.00 98.19 86 TYR A C 1
ATOM 690 O O . TYR A 1 86 ? -4.224 -7.803 14.963 1.00 98.19 86 TYR A O 1
ATOM 698 N N . ALA A 1 87 ? -3.171 -6.399 13.574 1.00 98.31 87 ALA A N 1
ATOM 699 C CA . ALA A 1 87 ? -3.369 -5.220 14.412 1.00 98.31 87 ALA A CA 1
ATOM 700 C C . ALA A 1 87 ? -4.829 -4.725 14.416 1.00 98.31 87 ALA A C 1
ATOM 702 O O . ALA A 1 87 ? -5.317 -4.230 15.436 1.00 98.31 87 ALA A O 1
ATOM 703 N N . PHE A 1 88 ? -5.529 -4.850 13.287 1.00 97.88 88 PHE A N 1
ATOM 704 C CA . PHE A 1 88 ? -6.873 -4.324 13.062 1.00 97.88 88 PHE A CA 1
ATOM 705 C C . PHE A 1 88 ? -7.737 -5.333 12.278 1.00 97.88 88 PHE A C 1
ATOM 707 O O . PHE A 1 88 ? -8.139 -5.043 11.151 1.00 97.88 88 PHE A O 1
ATOM 714 N N . PRO A 1 89 ? -8.109 -6.480 12.876 1.00 97.38 89 PRO A N 1
ATOM 715 C CA . PRO A 1 89 ? -8.772 -7.583 12.158 1.00 97.38 89 PRO A CA 1
ATOM 716 C C . PRO A 1 89 ? -10.181 -7.239 11.656 1.00 97.38 89 PRO A C 1
ATOM 718 O O . PRO A 1 89 ? -10.733 -7.902 10.788 1.00 97.38 89 PRO A O 1
ATOM 721 N N . ASN A 1 90 ? -10.774 -6.170 12.191 1.00 95.62 90 ASN A N 1
ATOM 722 C CA . ASN A 1 90 ? -12.085 -5.668 11.775 1.00 95.62 90 ASN A CA 1
ATOM 723 C C . ASN A 1 90 ? -11.981 -4.499 10.779 1.00 95.62 90 ASN A C 1
ATOM 725 O O . ASN A 1 90 ? -12.975 -3.815 10.523 1.00 95.62 90 ASN A O 1
ATOM 729 N N . ALA A 1 91 ? -10.781 -4.205 10.267 1.00 96.94 91 ALA A N 1
ATOM 730 C CA . ALA A 1 91 ? -10.579 -3.120 9.325 1.00 96.94 91 ALA A CA 1
ATOM 731 C C . ALA A 1 91 ? -11.295 -3.393 7.999 1.00 96.94 91 ALA A C 1
ATOM 733 O O . ALA A 1 91 ? -11.350 -4.506 7.480 1.00 96.94 91 ALA A O 1
ATOM 734 N N . LYS A 1 92 ? -11.821 -2.312 7.435 1.00 96.75 92 LYS A N 1
ATOM 735 C CA . LYS A 1 92 ? -12.402 -2.269 6.102 1.00 96.75 92 LYS A CA 1
ATOM 736 C C . LYS A 1 92 ? -11.313 -1.895 5.101 1.00 96.75 92 LYS A C 1
ATOM 738 O O . LYS A 1 92 ? -10.751 -0.803 5.179 1.00 96.75 92 LYS A O 1
ATOM 743 N N . TRP A 1 93 ? -11.028 -2.782 4.156 1.00 97.44 93 TRP A N 1
ATOM 744 C CA . TRP A 1 93 ? -9.989 -2.601 3.149 1.00 97.44 93 TRP A CA 1
ATOM 745 C C . TRP A 1 93 ? -10.574 -2.108 1.826 1.00 97.44 93 TRP A C 1
ATOM 747 O O . TRP A 1 93 ? -11.444 -2.746 1.239 1.00 97.44 93 TRP A O 1
ATOM 757 N N . VAL A 1 94 ? -10.071 -0.980 1.324 1.00 96.94 94 VAL A N 1
ATOM 758 C CA . VAL A 1 94 ? -10.433 -0.460 -0.003 1.00 96.94 94 VAL A CA 1
ATOM 759 C C . VAL A 1 94 ? -9.244 -0.631 -0.941 1.00 96.94 94 VAL A C 1
ATOM 761 O O . VAL A 1 94 ? -8.235 0.064 -0.820 1.00 96.94 94 VAL A O 1
ATOM 764 N N . ILE A 1 95 ? -9.365 -1.557 -1.890 1.00 97.06 95 ILE A N 1
ATOM 765 C CA . ILE A 1 95 ? -8.346 -1.837 -2.903 1.00 97.06 95 ILE A CA 1
ATOM 766 C C . ILE A 1 95 ? -8.655 -0.993 -4.137 1.00 97.06 95 ILE A C 1
ATOM 768 O O . ILE A 1 95 ? -9.580 -1.280 -4.897 1.00 97.06 95 ILE A O 1
ATOM 772 N N . VAL A 1 96 ? -7.862 0.053 -4.352 1.00 95.38 96 VAL A N 1
ATOM 773 C CA . VAL A 1 96 ? -8.001 0.932 -5.518 1.00 95.38 96 VAL A CA 1
ATOM 774 C C . VAL A 1 96 ? -7.163 0.385 -6.671 1.00 95.38 96 VAL A C 1
ATOM 776 O O . VAL A 1 96 ? -5.942 0.272 -6.562 1.00 95.38 96 VAL A O 1
ATOM 779 N N . ARG A 1 97 ? -7.814 0.048 -7.786 1.00 95.69 97 ARG A N 1
ATOM 780 C CA . ARG A 1 97 ? -7.181 -0.522 -8.980 1.00 95.69 97 ARG A CA 1
ATOM 781 C C . ARG A 1 97 ? -7.060 0.501 -10.103 1.00 95.69 97 ARG A C 1
ATOM 783 O O . ARG A 1 97 ? -7.824 1.457 -10.200 1.00 95.69 97 ARG A O 1
ATOM 790 N N . ARG A 1 98 ? -6.076 0.277 -10.969 1.00 95.38 98 ARG A N 1
ATOM 791 C CA . ARG A 1 98 ? -5.803 1.044 -12.188 1.00 95.38 98 ARG A CA 1
ATOM 792 C C . ARG A 1 98 ? -5.225 0.089 -13.229 1.00 95.38 98 ARG A C 1
ATOM 794 O O . ARG A 1 98 ? -4.635 -0.924 -12.857 1.00 95.38 98 ARG A O 1
ATOM 801 N N . ARG A 1 99 ? -5.380 0.398 -14.519 1.00 96.00 99 ARG A N 1
ATOM 802 C CA . ARG A 1 99 ? -4.777 -0.391 -15.601 1.00 96.00 99 ARG A CA 1
ATOM 803 C C . ARG A 1 99 ? -3.261 -0.487 -15.420 1.00 96.00 99 ARG A C 1
ATOM 805 O O . ARG A 1 99 ? -2.590 0.524 -15.217 1.00 96.00 99 ARG A O 1
ATOM 812 N N . THR A 1 100 ? -2.719 -1.694 -15.561 1.00 97.69 100 THR A N 1
ATOM 813 C CA . THR A 1 100 ? -1.287 -1.990 -15.396 1.00 97.69 100 THR A CA 1
ATOM 814 C C . THR A 1 100 ? -0.400 -1.098 -16.260 1.00 97.69 100 THR A C 1
ATOM 816 O O . THR A 1 100 ? 0.580 -0.542 -15.768 1.00 97.69 100 THR A O 1
ATOM 819 N N . GLY A 1 101 ? -0.773 -0.895 -17.530 1.00 97.50 101 GLY A N 1
ATOM 820 C CA . GLY A 1 101 ? -0.036 -0.019 -18.443 1.00 97.50 101 GLY A CA 1
ATOM 821 C C . GLY A 1 101 ? 0.090 1.413 -17.918 1.00 97.50 101 GLY A C 1
ATOM 822 O O . GLY A 1 101 ? 1.179 1.980 -17.947 1.00 97.50 101 GLY A O 1
ATOM 823 N N . ASP A 1 102 ? -0.984 1.966 -17.356 1.00 96.81 102 ASP A N 1
ATOM 824 C CA . ASP A 1 102 ? -0.989 3.331 -16.830 1.00 96.81 102 ASP A CA 1
ATOM 825 C C . ASP A 1 102 ? -0.152 3.469 -15.557 1.00 96.81 102 ASP A C 1
ATOM 827 O O . ASP A 1 102 ? 0.476 4.507 -15.338 1.00 96.81 102 ASP A O 1
ATOM 831 N N . ILE A 1 103 ? -0.130 2.429 -14.714 1.00 97.38 103 ILE A N 1
ATOM 832 C CA . ILE A 1 103 ? 0.732 2.388 -13.528 1.00 97.38 103 ILE A CA 1
ATOM 833 C C . ILE A 1 103 ? 2.197 2.401 -13.968 1.00 97.38 103 ILE A C 1
ATOM 835 O O . ILE A 1 103 ? 2.948 3.261 -13.518 1.00 97.38 103 ILE A O 1
ATOM 839 N N . ILE A 1 104 ? 2.583 1.528 -14.906 1.00 98.31 104 ILE A N 1
ATOM 840 C CA . ILE A 1 104 ? 3.955 1.458 -15.433 1.00 98.31 104 ILE A CA 1
ATOM 841 C C . ILE A 1 104 ? 4.379 2.807 -16.023 1.00 98.31 104 ILE A C 1
ATOM 843 O O . ILE A 1 104 ? 5.446 3.318 -15.691 1.00 98.31 104 ILE A O 1
ATOM 847 N N . GLN A 1 105 ? 3.530 3.426 -16.850 1.00 98.00 105 GLN A N 1
ATOM 848 C CA . GLN A 1 105 ? 3.812 4.748 -17.418 1.00 98.00 105 GLN A CA 1
ATOM 849 C C . GLN A 1 105 ? 3.954 5.831 -16.343 1.00 98.00 105 GLN A C 1
ATOM 851 O O . GLN A 1 105 ? 4.775 6.736 -16.483 1.00 98.00 105 GLN A O 1
ATOM 856 N N . SER A 1 106 ? 3.177 5.743 -15.261 1.00 95.75 106 SER A N 1
ATOM 857 C CA . SER A 1 106 ? 3.311 6.639 -14.115 1.00 95.75 106 SER A CA 1
ATOM 858 C C . SER A 1 106 ? 4.652 6.439 -13.408 1.00 95.75 106 SER A C 1
ATOM 860 O O . SER A 1 106 ? 5.317 7.427 -13.104 1.00 95.75 106 SER A O 1
ATOM 862 N N . CYS A 1 107 ? 5.072 5.193 -13.171 1.00 96.81 107 CYS A N 1
ATOM 863 C CA . CYS A 1 107 ? 6.350 4.875 -12.534 1.00 96.81 107 CYS A CA 1
ATOM 864 C C . CYS A 1 107 ? 7.529 5.424 -13.346 1.00 96.81 107 CYS A C 1
ATOM 866 O O . CYS A 1 107 ? 8.326 6.173 -12.793 1.00 96.81 107 CYS A O 1
ATOM 868 N N . LEU A 1 108 ? 7.556 5.179 -14.661 1.00 97.25 108 LEU A N 1
ATOM 869 C CA . LEU A 1 108 ? 8.610 5.660 -15.571 1.00 97.25 108 LEU A CA 1
ATOM 870 C C . LEU A 1 108 ? 8.787 7.192 -15.568 1.00 97.25 108 LEU A C 1
ATOM 872 O O . LEU A 1 108 ? 9.857 7.699 -15.886 1.00 97.25 108 LEU A O 1
ATOM 876 N N . LYS A 1 109 ? 7.734 7.950 -15.238 1.00 96.12 109 LYS A N 1
ATOM 877 C CA . LYS A 1 109 ? 7.751 9.425 -15.222 1.00 96.12 109 LYS A CA 1
ATOM 878 C C . LYS A 1 109 ? 7.976 10.019 -13.832 1.00 96.12 109 LYS A C 1
ATOM 880 O O . LYS A 1 109 ? 8.213 11.219 -13.707 1.00 96.12 109 LYS A O 1
ATOM 885 N N . THR A 1 110 ? 7.848 9.219 -12.778 1.00 93.00 110 THR A N 1
ATOM 886 C CA . THR A 1 110 ? 7.827 9.718 -11.402 1.00 93.00 110 THR A CA 1
ATOM 887 C C . THR A 1 110 ? 9.235 9.744 -10.823 1.00 93.00 110 THR A C 1
ATOM 889 O O . THR A 1 110 ? 9.851 8.708 -10.617 1.00 93.00 110 THR A O 1
ATOM 892 N N . ALA A 1 111 ? 9.731 10.931 -10.469 1.00 91.88 111 ALA A N 1
ATOM 893 C CA . ALA A 1 111 ? 11.131 11.137 -10.085 1.00 91.88 111 ALA A CA 1
ATOM 894 C C . ALA A 1 111 ? 11.622 10.338 -8.860 1.00 91.88 111 ALA A C 1
ATOM 896 O O . ALA A 1 111 ? 12.831 10.193 -8.687 1.00 91.88 111 ALA A O 1
ATOM 897 N N . PHE A 1 112 ? 10.734 9.858 -7.986 1.00 90.94 112 PHE A N 1
ATOM 898 C CA . PHE A 1 112 ? 11.113 9.011 -6.849 1.00 90.94 112 PHE A CA 1
ATOM 899 C C . PHE A 1 112 ? 10.999 7.507 -7.144 1.00 90.94 112 PHE A C 1
ATOM 901 O O . PHE A 1 112 ? 11.511 6.710 -6.365 1.00 90.94 112 PHE A O 1
ATOM 908 N N . MET A 1 113 ? 10.367 7.110 -8.252 1.00 95.12 113 MET A N 1
ATOM 909 C CA . MET A 1 113 ? 10.240 5.717 -8.689 1.00 95.12 113 MET A CA 1
ATOM 910 C C . MET A 1 113 ? 11.468 5.354 -9.521 1.00 95.12 113 MET A C 1
ATOM 912 O O . MET A 1 113 ? 11.496 5.564 -10.726 1.00 95.12 113 MET A O 1
ATOM 916 N N . LYS A 1 114 ? 12.525 4.878 -8.860 1.00 96.44 114 LYS A N 1
ATOM 917 C CA . LYS A 1 114 ? 13.861 4.728 -9.463 1.00 96.44 114 LYS A CA 1
ATOM 918 C C . LYS A 1 114 ? 14.465 3.339 -9.315 1.00 96.44 114 LYS A C 1
ATOM 920 O O . LYS A 1 114 ? 15.516 3.095 -9.894 1.00 96.44 114 LYS A O 1
ATOM 925 N N . ALA A 1 115 ? 13.837 2.423 -8.577 1.00 96.88 115 ALA A N 1
ATOM 926 C CA . ALA A 1 115 ? 14.422 1.109 -8.307 1.00 96.88 115 ALA A CA 1
ATOM 927 C C . ALA A 1 115 ? 14.910 0.391 -9.574 1.00 96.88 115 ALA A C 1
ATOM 929 O O . ALA A 1 115 ? 16.020 -0.139 -9.588 1.00 96.88 115 ALA A O 1
ATOM 930 N N . PHE A 1 116 ? 14.124 0.431 -10.652 1.00 98.00 116 PHE A N 1
ATOM 931 C CA . PHE A 1 116 ? 14.433 -0.284 -11.889 1.00 98.00 116 PHE A CA 1
ATOM 932 C C . PHE A 1 116 ? 15.166 0.551 -12.940 1.00 98.00 116 PHE A C 1
ATOM 934 O O . PHE A 1 116 ? 15.372 0.049 -14.038 1.00 98.00 116 PHE A O 1
ATOM 941 N N . THR A 1 117 ? 15.643 1.759 -12.620 1.00 96.38 117 THR A N 1
ATOM 942 C CA . THR A 1 117 ? 16.684 2.405 -13.444 1.00 96.38 117 THR A CA 1
ATOM 943 C C . THR A 1 117 ? 18.045 1.733 -13.233 1.00 96.38 117 THR A C 1
ATOM 945 O O . THR A 1 117 ? 18.938 1.834 -14.070 1.00 96.38 117 THR A O 1
ATOM 948 N N . SER A 1 118 ? 18.208 1.011 -12.117 1.00 95.94 118 SER A N 1
ATOM 949 C CA . SER A 1 118 ? 19.410 0.250 -11.795 1.00 95.94 118 SER A CA 1
ATOM 950 C C . SER A 1 118 ? 19.410 -1.122 -12.468 1.00 95.94 118 SER A C 1
ATOM 952 O O . SER A 1 118 ? 18.565 -1.968 -12.163 1.00 95.94 118 SER A O 1
ATOM 954 N N . GLU A 1 119 ? 20.432 -1.406 -13.281 1.00 96.44 119 GLU A N 1
ATOM 955 C CA . GLU A 1 119 ? 20.663 -2.750 -13.833 1.00 96.44 119 GLU A CA 1
ATOM 956 C C . GLU A 1 119 ? 20.760 -3.829 -12.748 1.00 96.44 119 GLU A C 1
ATOM 958 O O . GLU A 1 119 ? 20.374 -4.975 -12.971 1.00 96.44 119 GLU A O 1
ATOM 963 N N . ARG A 1 120 ? 21.276 -3.485 -11.560 1.00 97.31 120 ARG A N 1
ATOM 964 C CA . ARG A 1 120 ? 21.384 -4.428 -10.441 1.00 97.31 120 ARG A CA 1
ATOM 965 C C . ARG A 1 120 ? 20.003 -4.923 -10.016 1.00 97.31 120 ARG A C 1
ATOM 967 O O . ARG A 1 120 ? 19.825 -6.124 -9.834 1.00 97.31 120 ARG A O 1
ATOM 974 N N . CYS A 1 121 ? 19.046 -4.011 -9.855 1.00 97.31 121 CYS A N 1
ATOM 975 C CA . CYS A 1 121 ? 17.679 -4.360 -9.475 1.00 97.31 121 CYS A CA 1
ATOM 976 C C . CYS A 1 121 ? 16.988 -5.157 -10.583 1.00 97.31 121 CYS A C 1
ATOM 978 O O . CYS A 1 121 ? 16.350 -6.158 -10.283 1.00 97.31 121 CYS A O 1
ATOM 980 N N . GLN A 1 122 ? 17.171 -4.765 -11.850 1.00 98.00 122 GLN A N 1
ATOM 981 C CA . GLN A 1 122 ? 16.622 -5.484 -13.005 1.00 98.00 122 GLN A CA 1
ATOM 982 C C . GLN A 1 122 ? 17.123 -6.941 -13.061 1.00 98.00 122 GLN A C 1
ATOM 984 O O . GLN A 1 122 ? 16.320 -7.875 -13.078 1.00 98.00 122 GLN A O 1
ATOM 989 N N . LYS A 1 123 ? 18.446 -7.149 -12.976 1.00 97.75 123 LYS A N 1
ATOM 990 C CA . LYS A 1 123 ? 19.063 -8.488 -12.970 1.00 97.75 123 LYS A CA 1
ATOM 991 C C . LYS A 1 123 ? 18.567 -9.342 -11.804 1.00 97.75 123 LYS A C 1
ATOM 993 O O . LYS A 1 123 ? 18.326 -10.531 -11.984 1.00 97.75 123 LYS A O 1
ATOM 998 N N . ALA A 1 124 ? 18.373 -8.744 -10.628 1.00 97.69 124 ALA A N 1
ATOM 999 C CA . ALA A 1 124 ? 17.942 -9.469 -9.435 1.00 97.69 124 ALA A CA 1
ATOM 1000 C C . ALA A 1 124 ? 16.515 -10.044 -9.532 1.00 97.69 124 ALA A C 1
ATOM 1002 O O . ALA A 1 124 ? 16.201 -11.000 -8.826 1.00 97.69 124 ALA A O 1
ATOM 1003 N N . ILE A 1 125 ? 15.676 -9.508 -10.423 1.00 97.56 125 ILE A N 1
ATOM 1004 C CA . ILE A 1 125 ? 14.328 -10.028 -10.710 1.00 97.56 125 ILE A CA 1
ATOM 1005 C C . ILE A 1 125 ? 14.219 -10.688 -12.094 1.00 97.56 125 ILE A C 1
ATOM 1007 O O . ILE A 1 125 ? 13.118 -11.032 -12.518 1.00 97.56 125 ILE A O 1
ATOM 1011 N N . GLY A 1 126 ? 15.341 -10.867 -12.801 1.00 97.75 126 GLY A N 1
ATOM 1012 C CA . GLY A 1 126 ? 15.388 -11.554 -14.093 1.00 97.75 126 GLY A CA 1
ATOM 1013 C C . GLY A 1 126 ? 14.821 -10.760 -15.274 1.00 97.75 126 GLY A C 1
ATOM 1014 O O . GLY A 1 126 ? 14.328 -11.368 -16.220 1.00 97.75 126 GLY A O 1
ATOM 1015 N N . VAL A 1 127 ? 14.876 -9.425 -15.237 1.00 97.88 127 VAL A N 1
ATOM 1016 C CA . VAL A 1 127 ? 14.450 -8.558 -16.353 1.00 97.88 127 VAL A CA 1
ATOM 1017 C C . VAL A 1 127 ? 15.621 -7.737 -16.893 1.00 97.88 127 VAL A C 1
ATOM 1019 O O . VAL A 1 127 ? 16.629 -7.563 -16.213 1.00 97.88 127 VAL A O 1
ATOM 1022 N N . ASN A 1 128 ? 15.477 -7.214 -18.115 1.00 97.06 128 ASN A N 1
ATOM 1023 C CA . ASN A 1 128 ? 16.551 -6.495 -18.820 1.00 97.06 128 ASN A CA 1
ATOM 1024 C C . ASN A 1 128 ? 16.228 -5.026 -19.127 1.00 97.06 128 ASN A C 1
ATOM 1026 O O . ASN A 1 128 ? 17.069 -4.317 -19.672 1.00 97.06 128 ASN A O 1
ATOM 1030 N N . ILE A 1 129 ? 15.004 -4.577 -18.836 1.00 97.50 129 ILE A N 1
ATOM 1031 C CA . ILE A 1 129 ? 14.570 -3.198 -19.069 1.00 97.50 129 ILE A CA 1
ATOM 1032 C C . ILE A 1 129 ? 13.737 -2.693 -17.893 1.00 97.50 129 ILE A C 1
ATOM 1034 O O . ILE A 1 129 ? 13.010 -3.453 -17.250 1.00 97.50 129 ILE A O 1
ATOM 1038 N N . GLU A 1 130 ? 13.797 -1.384 -17.645 1.00 98.00 130 GLU A N 1
ATOM 1039 C CA . GLU A 1 130 ? 13.085 -0.725 -16.543 1.00 98.00 130 GLU A CA 1
ATOM 1040 C C . GLU A 1 130 ? 11.572 -0.996 -16.570 1.00 98.00 130 GLU A C 1
ATOM 1042 O O . GLU A 1 130 ? 10.966 -1.301 -15.542 1.00 98.00 130 GLU A O 1
ATOM 1047 N N . ARG A 1 131 ? 10.965 -0.931 -17.762 1.00 98.25 131 ARG A N 1
ATOM 1048 C CA . ARG A 1 131 ? 9.529 -1.168 -17.969 1.00 98.25 131 ARG A CA 1
ATOM 1049 C C . ARG A 1 131 ? 9.077 -2.517 -17.406 1.00 98.25 131 ARG A C 1
ATOM 1051 O O . ARG A 1 131 ? 8.027 -2.589 -16.771 1.00 98.25 131 ARG A O 1
ATOM 1058 N N . ASP A 1 132 ? 9.864 -3.563 -17.633 1.00 98.50 132 ASP A N 1
ATOM 1059 C CA . ASP A 1 132 ? 9.534 -4.920 -17.196 1.00 98.50 132 ASP A CA 1
ATOM 1060 C C . ASP A 1 132 ? 9.770 -5.093 -15.692 1.00 98.50 132 ASP A C 1
ATOM 1062 O O . ASP A 1 132 ? 9.061 -5.861 -15.043 1.00 98.50 132 ASP A O 1
ATOM 1066 N N . GLY A 1 133 ? 10.680 -4.309 -15.105 1.00 98.50 133 GLY A N 1
ATOM 1067 C CA . GLY A 1 133 ? 10.818 -4.216 -13.652 1.00 98.50 133 GLY A CA 1
ATOM 1068 C C . GLY A 1 133 ? 9.585 -3.606 -12.987 1.00 98.50 133 GLY A C 1
ATOM 1069 O O . GLY A 1 133 ? 9.070 -4.149 -12.009 1.00 98.50 133 GLY A O 1
ATOM 1070 N N . TRP A 1 134 ? 9.029 -2.540 -13.568 1.00 98.50 134 TRP A N 1
ATOM 1071 C CA . TRP A 1 134 ? 7.761 -1.979 -13.097 1.00 98.50 134 TRP A CA 1
ATOM 1072 C C . TRP A 1 134 ? 6.573 -2.920 -13.328 1.00 98.50 134 TRP A C 1
ATOM 1074 O O . TRP A 1 134 ? 5.688 -2.989 -12.477 1.00 98.50 134 TRP A O 1
ATOM 1084 N N . LEU A 1 135 ? 6.554 -3.689 -14.422 1.00 98.69 135 LEU A N 1
ATOM 1085 C CA . LEU A 1 135 ? 5.545 -4.734 -14.631 1.00 98.69 135 LEU A CA 1
ATOM 1086 C C . LEU A 1 135 ? 5.627 -5.817 -13.547 1.00 98.69 135 LEU A C 1
ATOM 1088 O O . LEU A 1 135 ? 4.608 -6.159 -12.945 1.00 98.69 135 LEU A O 1
ATOM 1092 N N . TRP A 1 136 ? 6.835 -6.310 -13.254 1.00 98.56 136 TRP A N 1
ATOM 1093 C CA . TRP A 1 136 ? 7.068 -7.243 -12.152 1.00 98.56 136 TRP A CA 1
ATOM 1094 C C . TRP A 1 136 ? 6.542 -6.673 -10.834 1.00 98.56 136 TRP A C 1
ATOM 1096 O O . TRP A 1 136 ? 5.810 -7.361 -10.126 1.00 98.56 136 TRP A O 1
ATOM 1106 N N . TRP A 1 137 ? 6.849 -5.407 -10.538 1.00 98.44 137 TRP A N 1
ATOM 1107 C CA . TRP A 1 137 ? 6.403 -4.724 -9.325 1.00 98.44 137 TRP A CA 1
ATOM 1108 C C . TRP A 1 137 ? 4.876 -4.670 -9.219 1.00 98.44 137 TRP A C 1
ATOM 1110 O O . TRP A 1 137 ? 4.330 -5.027 -8.177 1.00 98.44 137 TRP A O 1
ATOM 1120 N N . VAL A 1 138 ? 4.172 -4.317 -10.302 1.00 98.44 138 VAL A N 1
ATOM 1121 C CA . VAL A 1 138 ? 2.698 -4.326 -10.322 1.00 98.44 138 VAL A CA 1
ATOM 1122 C C . VAL A 1 138 ? 2.166 -5.720 -9.995 1.00 98.44 138 VAL A C 1
ATOM 1124 O O . VAL A 1 138 ? 1.306 -5.852 -9.126 1.00 98.44 138 VAL A O 1
ATOM 1127 N N . HIS A 1 139 ? 2.723 -6.768 -10.604 1.00 98.50 139 HIS A N 1
ATOM 1128 C CA . HIS A 1 139 ? 2.299 -8.139 -10.325 1.00 98.50 139 HIS A CA 1
ATOM 1129 C C . HIS A 1 139 ? 2.547 -8.570 -8.879 1.00 98.50 139 HIS A C 1
ATOM 1131 O O . HIS A 1 139 ? 1.798 -9.392 -8.356 1.00 98.50 139 HIS A O 1
ATOM 1137 N N . GLN A 1 140 ? 3.554 -8.019 -8.197 1.00 98.12 140 GLN A N 1
ATOM 1138 C CA . GLN A 1 140 ? 3.734 -8.284 -6.770 1.00 98.12 140 GLN A CA 1
ATOM 1139 C C . GLN A 1 140 ? 2.560 -7.737 -5.955 1.00 98.12 140 GLN A C 1
ATOM 1141 O O . GLN A 1 140 ? 2.003 -8.466 -5.135 1.00 98.12 140 GLN A O 1
ATOM 1146 N N . TYR A 1 141 ? 2.138 -6.500 -6.209 1.00 98.12 141 TYR A N 1
ATOM 1147 C CA . TYR A 1 141 ? 0.976 -5.907 -5.543 1.00 98.12 141 TYR A CA 1
ATOM 1148 C C . TYR A 1 141 ? -0.321 -6.649 -5.877 1.00 98.12 141 TYR A C 1
ATOM 1150 O O . TYR A 1 141 ? -1.120 -6.918 -4.986 1.00 98.12 141 TYR A O 1
ATOM 1158 N N . GLU A 1 142 ? -0.507 -7.049 -7.137 1.00 98.06 142 GLU A N 1
ATOM 1159 C CA . GLU A 1 142 ? -1.677 -7.830 -7.550 1.00 98.06 142 GLU A CA 1
ATOM 1160 C C . GLU A 1 142 ? -1.757 -9.182 -6.842 1.00 98.06 142 GLU A C 1
ATOM 1162 O O . GLU A 1 142 ? -2.838 -9.547 -6.384 1.00 98.06 142 GLU A O 1
ATOM 1167 N N . LYS A 1 143 ? -0.625 -9.881 -6.678 1.00 98.00 143 LYS A N 1
ATOM 1168 C CA . LYS A 1 143 ? -0.562 -11.113 -5.876 1.00 98.00 143 LYS A CA 1
ATOM 1169 C C . LYS A 1 143 ? -1.034 -10.877 -4.444 1.00 98.00 143 LYS A C 1
ATOM 1171 O O . LYS A 1 143 ? -1.854 -11.635 -3.952 1.00 98.00 143 LYS A O 1
ATOM 1176 N N . ARG A 1 144 ? -0.603 -9.784 -3.813 1.00 98.06 144 ARG A N 1
ATOM 1177 C CA . ARG A 1 144 ? -1.010 -9.453 -2.437 1.00 98.06 144 ARG A CA 1
ATOM 1178 C C . ARG A 1 144 ? -2.488 -9.105 -2.334 1.00 98.06 144 ARG A C 1
ATOM 1180 O O . ARG A 1 144 ? -3.127 -9.478 -1.364 1.00 98.06 144 ARG A O 1
ATOM 1187 N N . PHE A 1 145 ? -3.067 -8.456 -3.344 1.00 98.19 145 PHE A N 1
ATOM 1188 C CA . PHE A 1 145 ? -4.517 -8.251 -3.379 1.00 98.19 145 PHE A CA 1
ATOM 1189 C C . PHE A 1 145 ? -5.285 -9.573 -3.460 1.00 98.19 145 PHE A C 1
ATOM 1191 O O . PHE A 1 145 ? -6.313 -9.702 -2.803 1.00 98.19 145 PHE A O 1
ATOM 1198 N N . VAL A 1 146 ? -4.793 -10.540 -4.242 1.00 98.19 146 VAL A N 1
ATOM 1199 C CA . VAL A 1 146 ? -5.372 -11.891 -4.293 1.00 98.19 146 VAL A CA 1
ATOM 1200 C C . VAL A 1 146 ? -5.247 -12.569 -2.929 1.00 98.19 146 VAL A C 1
ATOM 1202 O O . VAL A 1 146 ? -6.262 -12.989 -2.391 1.00 98.19 146 VAL A O 1
ATOM 1205 N N . GLU A 1 147 ? -4.057 -12.562 -2.322 1.00 98.06 147 GLU A N 1
ATOM 1206 C CA . GLU A 1 147 ? -3.818 -13.119 -0.981 1.00 98.06 147 GLU A CA 1
ATOM 1207 C C . GLU A 1 147 ? -4.758 -12.520 0.075 1.00 98.06 147 GLU A C 1
ATOM 1209 O O . GLU A 1 147 ? -5.347 -13.256 0.858 1.00 98.06 147 GLU A O 1
ATOM 1214 N N . MET A 1 148 ? -4.941 -11.195 0.083 1.00 98.25 148 MET A N 1
ATOM 1215 C CA . MET A 1 148 ? -5.854 -10.511 1.007 1.00 98.25 148 MET A CA 1
ATOM 1216 C C . MET A 1 148 ? -7.301 -10.998 0.846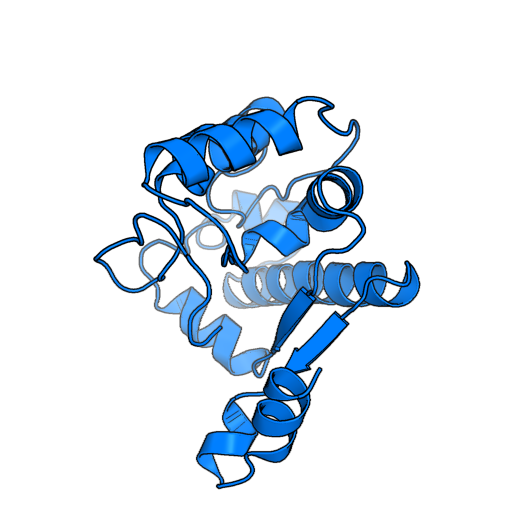 1.00 98.25 148 MET A C 1
ATOM 1218 O O . MET A 1 148 ? -7.986 -11.250 1.835 1.00 98.25 148 MET A O 1
ATOM 1222 N N . ILE A 1 149 ? -7.774 -11.128 -0.398 1.00 97.94 149 ILE A N 1
ATOM 1223 C CA . ILE A 1 149 ? -9.139 -11.583 -0.694 1.00 97.94 149 ILE A CA 1
ATOM 1224 C C . ILE A 1 149 ? -9.306 -13.059 -0.312 1.00 97.94 149 ILE A C 1
ATOM 1226 O O . ILE A 1 149 ? -10.292 -13.414 0.329 1.00 97.94 149 ILE A O 1
ATOM 1230 N N . GLU A 1 150 ? -8.343 -13.912 -0.664 1.00 98.12 150 GLU A N 1
ATOM 1231 C CA . GLU A 1 150 ? -8.357 -15.347 -0.352 1.00 98.12 150 GLU A CA 1
ATOM 1232 C C . GLU A 1 150 ? -8.243 -15.623 1.153 1.00 98.12 150 GLU A C 1
ATOM 1234 O O . GLU A 1 150 ? -8.839 -16.577 1.649 1.00 98.12 150 GLU A O 1
ATOM 1239 N N . ALA A 1 151 ? -7.548 -14.759 1.897 1.00 97.69 151 ALA A N 1
ATOM 1240 C CA . ALA A 1 151 ? -7.484 -14.800 3.356 1.00 97.69 151 ALA A CA 1
ATOM 1241 C C . ALA A 1 151 ? -8.786 -14.343 4.044 1.00 97.69 151 ALA A C 1
ATOM 1243 O O . ALA A 1 151 ? -8.904 -14.457 5.262 1.00 97.69 151 ALA A O 1
ATOM 1244 N N . GLY A 1 152 ? -9.773 -13.848 3.288 1.00 97.50 152 GLY A N 1
ATOM 1245 C CA . GLY A 1 152 ? -11.080 -13.456 3.814 1.00 97.50 152 GLY A CA 1
ATOM 1246 C C . GLY A 1 152 ? -11.128 -12.055 4.425 1.00 97.50 152 GLY A C 1
ATOM 1247 O O . GLY A 1 152 ? -12.056 -11.761 5.181 1.00 97.50 152 GLY A O 1
ATOM 1248 N N . LEU A 1 153 ? -10.169 -11.176 4.105 1.00 97.88 153 LEU A N 1
ATOM 1249 C CA . LEU A 1 153 ? -10.220 -9.786 4.561 1.00 97.88 153 LEU A CA 1
ATOM 1250 C C . LEU A 1 153 ? -11.478 -9.100 4.024 1.00 97.88 153 LEU A C 1
ATOM 1252 O O . LEU A 1 153 ? -11.875 -9.292 2.872 1.00 97.88 153 LEU A O 1
ATOM 1256 N N . ASN A 1 154 ? -12.055 -8.217 4.838 1.00 97.12 154 ASN A N 1
ATOM 1257 C CA . ASN A 1 154 ? -13.220 -7.419 4.469 1.00 97.12 154 ASN A CA 1
ATOM 1258 C C . ASN A 1 154 ? -12.824 -6.353 3.427 1.00 97.12 154 ASN A C 1
ATOM 1260 O O . ASN A 1 154 ? -12.528 -5.205 3.770 1.00 97.12 154 ASN A O 1
ATOM 1264 N N . CYS A 1 155 ? -12.757 -6.760 2.158 1.00 97.12 155 CYS A N 1
ATOM 1265 C CA . CYS A 1 155 ? -12.244 -5.970 1.043 1.00 97.12 155 CYS A CA 1
ATOM 1266 C C . CYS A 1 155 ? -13.355 -5.484 0.106 1.00 97.12 155 CYS A C 1
ATOM 1268 O O . CYS A 1 155 ? -14.236 -6.248 -0.286 1.00 97.12 155 CYS A O 1
ATOM 1270 N N . LYS A 1 156 ? -13.232 -4.244 -0.377 1.00 96.06 156 LYS A N 1
ATOM 1271 C CA . LYS A 1 156 ? -13.920 -3.754 -1.578 1.00 96.06 156 LYS A CA 1
ATOM 1272 C C . LYS A 1 156 ? -12.920 -3.272 -2.617 1.00 96.06 156 LYS A C 1
ATOM 1274 O O . LYS A 1 156 ? -11.978 -2.548 -2.300 1.00 96.06 156 LYS A O 1
ATOM 1279 N N . VAL A 1 157 ? -13.138 -3.669 -3.869 1.00 95.75 157 VAL A N 1
ATOM 1280 C CA . VAL A 1 157 ? -12.306 -3.265 -5.006 1.00 95.75 157 VAL A CA 1
ATOM 1281 C C . VAL A 1 157 ? -12.988 -2.129 -5.756 1.00 95.75 157 VAL A C 1
ATOM 1283 O O . VAL A 1 157 ? -14.132 -2.263 -6.185 1.00 95.75 157 VAL A O 1
ATOM 1286 N N . VAL A 1 158 ? -12.264 -1.033 -5.962 1.00 95.56 158 VAL A N 1
ATOM 1287 C CA . VAL A 1 158 ? -12.746 0.143 -6.693 1.00 95.56 158 VAL A CA 1
ATOM 1288 C C . VAL A 1 158 ? -11.854 0.394 -7.902 1.00 95.56 158 VAL A C 1
ATOM 1290 O O . VAL A 1 158 ? -10.628 0.396 -7.790 1.00 95.56 158 VAL A O 1
ATOM 1293 N N . TRP A 1 159 ? -12.473 0.649 -9.052 1.00 95.69 159 TRP A N 1
ATOM 1294 C CA . TRP A 1 159 ? -11.831 1.052 -10.301 1.00 95.69 159 TRP A CA 1
ATOM 1295 C C . TRP A 1 159 ? -12.235 2.494 -10.631 1.00 95.69 159 TRP A C 1
ATOM 1297 O O . TRP A 1 159 ? -13.261 2.702 -11.280 1.00 95.69 159 TRP A O 1
ATOM 1307 N N . PRO A 1 160 ? -11.447 3.507 -10.221 1.00 91.38 160 PRO A N 1
ATOM 1308 C CA . PRO A 1 160 ? -11.812 4.915 -10.401 1.00 91.38 160 PRO A CA 1
ATOM 1309 C C . PRO A 1 160 ? -12.032 5.325 -11.860 1.00 91.38 160 PRO A C 1
ATOM 1311 O O . PRO A 1 160 ? -12.743 6.285 -12.126 1.00 91.38 160 PRO A O 1
ATOM 1314 N N . GLU A 1 161 ? -11.458 4.595 -12.817 1.00 91.69 161 GLU A N 1
ATOM 1315 C CA . GLU A 1 161 ? -11.679 4.826 -14.247 1.00 91.69 161 GLU A CA 1
ATOM 1316 C C . GLU A 1 161 ? -13.164 4.731 -14.642 1.00 91.69 161 GLU A C 1
ATOM 1318 O O . GLU A 1 161 ? -13.612 5.482 -15.502 1.00 91.69 161 GLU A O 1
ATOM 1323 N N . ARG A 1 162 ? -13.962 3.892 -13.964 1.00 90.94 162 ARG A N 1
ATOM 1324 C CA . ARG A 1 162 ? -15.417 3.816 -14.190 1.00 90.94 162 ARG A CA 1
ATOM 1325 C C . ARG A 1 162 ? -16.095 5.168 -13.941 1.00 90.94 162 ARG A C 1
ATOM 1327 O O . ARG A 1 162 ? -16.933 5.591 -14.734 1.00 90.94 162 ARG A O 1
ATOM 1334 N N . MET A 1 163 ? -15.645 5.904 -12.922 1.00 90.38 163 MET A N 1
ATOM 1335 C CA . MET A 1 163 ? -16.184 7.227 -12.594 1.00 90.38 163 MET A CA 1
ATOM 1336 C C . MET A 1 163 ? -15.894 8.262 -13.682 1.00 90.38 163 MET A C 1
ATOM 1338 O O . MET A 1 163 ? -16.696 9.167 -13.887 1.00 90.38 163 MET A O 1
ATOM 1342 N N . VAL A 1 164 ? -14.770 8.134 -14.398 1.00 88.56 164 VAL A N 1
ATOM 1343 C CA . VAL A 1 164 ? -14.434 9.021 -15.528 1.00 88.56 164 VAL A CA 1
ATOM 1344 C C . VAL A 1 164 ? -15.479 8.896 -16.642 1.00 88.56 164 VAL A C 1
ATOM 1346 O O . VAL A 1 164 ? -15.747 9.863 -17.350 1.00 88.56 164 VAL A O 1
ATOM 1349 N N . HIS A 1 165 ? -16.116 7.731 -16.755 1.00 90.31 165 HIS A N 1
ATOM 1350 C CA . HIS A 1 165 ? -17.197 7.455 -17.698 1.00 90.31 165 HIS A CA 1
ATOM 1351 C C . HIS A 1 165 ? -18.601 7.649 -17.098 1.00 90.31 165 HIS A C 1
ATOM 1353 O O . HIS A 1 165 ? -19.586 7.246 -17.710 1.00 90.31 165 HIS A O 1
ATOM 1359 N N . GLY A 1 166 ? -18.707 8.271 -15.918 1.00 91.81 166 GLY A N 1
ATOM 1360 C CA . GLY A 1 166 ? -19.980 8.547 -15.247 1.00 91.81 166 GLY A CA 1
ATOM 1361 C C . GLY A 1 166 ? -20.566 7.369 -14.46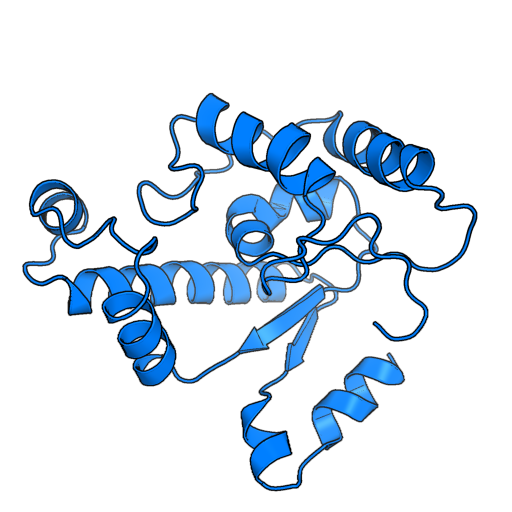4 1.00 91.81 166 GLY A C 1
ATOM 1362 O O . GLY A 1 166 ? -21.687 7.468 -13.970 1.00 91.81 166 GLY A O 1
ATOM 1363 N N . ASP A 1 167 ? -19.829 6.267 -14.318 1.00 93.94 167 ASP A N 1
ATOM 1364 C CA . ASP A 1 167 ? -20.250 5.108 -13.534 1.00 93.94 167 ASP A CA 1
ATOM 1365 C C . ASP A 1 167 ? -19.685 5.180 -12.106 1.00 93.94 167 ASP A C 1
ATOM 1367 O O . ASP A 1 167 ? -18.507 4.917 -11.845 1.00 93.94 167 ASP A O 1
ATOM 1371 N N . TYR A 1 168 ? -20.558 5.556 -11.170 1.00 92.44 168 TYR A N 1
ATOM 1372 C CA . TYR A 1 168 ? -20.244 5.751 -9.752 1.00 92.44 168 TYR A CA 1
ATOM 1373 C C . TYR A 1 168 ? -20.661 4.571 -8.864 1.00 92.44 168 TYR A C 1
ATOM 1375 O O . TYR A 1 168 ? -20.528 4.664 -7.643 1.00 92.44 168 TYR A O 1
ATOM 1383 N N . GLN A 1 169 ? -21.145 3.463 -9.436 1.00 93.62 169 GLN A N 1
ATOM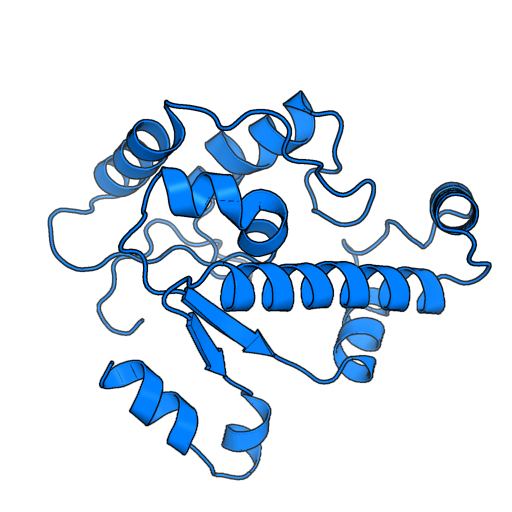 1384 C CA . GLN A 1 169 ? -21.741 2.357 -8.679 1.00 93.62 169 GLN A CA 1
ATOM 1385 C C . GLN A 1 169 ? -20.817 1.853 -7.555 1.00 93.62 169 GLN A C 1
ATOM 1387 O O . GLN A 1 169 ? -21.221 1.776 -6.398 1.00 93.62 169 GLN A O 1
ATOM 1392 N N . GLN A 1 170 ? -19.540 1.606 -7.865 1.00 91.75 170 GLN A N 1
ATOM 1393 C CA . GLN A 1 170 ? -18.564 1.106 -6.884 1.00 91.75 170 GLN A CA 1
ATOM 1394 C C . GLN A 1 170 ? -18.279 2.096 -5.749 1.00 91.75 170 GLN A C 1
ATOM 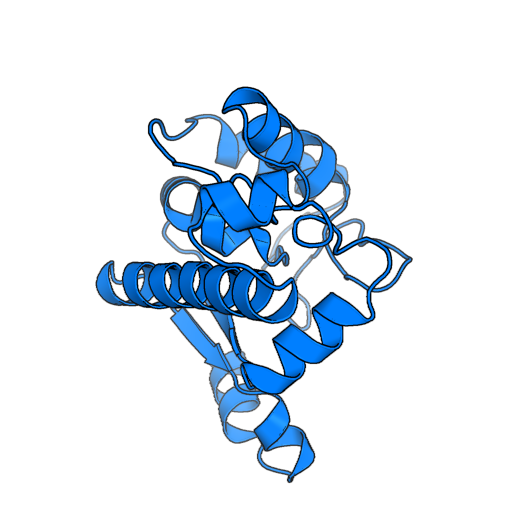1396 O O . GLN A 1 170 ? -17.939 1.685 -4.638 1.00 91.75 170 GLN A O 1
ATOM 1401 N N . MET A 1 171 ? -18.407 3.399 -6.007 1.00 89.31 171 MET A N 1
ATOM 1402 C CA . MET A 1 171 ? -18.236 4.411 -4.968 1.00 89.31 171 MET A CA 1
ATOM 1403 C C . MET A 1 171 ? -19.415 4.401 -4.005 1.00 89.31 171 MET A C 1
ATOM 1405 O O . MET A 1 171 ? -19.188 4.388 -2.798 1.00 89.31 171 MET A O 1
ATOM 1409 N N . TYR A 1 172 ? -20.647 4.347 -4.518 1.00 90.62 172 TYR A N 1
ATOM 1410 C CA . TYR A 1 172 ? -21.841 4.242 -3.677 1.00 90.62 172 TYR A CA 1
ATOM 1411 C C . TYR A 1 172 ? -21.819 2.967 -2.836 1.00 90.62 172 TYR A C 1
ATOM 1413 O O . TYR A 1 172 ? -21.916 3.041 -1.615 1.00 90.62 172 TYR A O 1
ATOM 1421 N N . GLU A 1 173 ? -21.526 1.823 -3.456 1.00 91.25 173 GLU A N 1
ATOM 1422 C CA . GLU A 1 173 ? -21.372 0.552 -2.745 1.00 91.25 173 GLU A CA 1
ATOM 1423 C C . GLU A 1 173 ? -20.294 0.613 -1.650 1.00 91.25 173 GLU A C 1
ATOM 1425 O O . GLU A 1 173 ? -20.410 -0.066 -0.631 1.00 91.25 173 GLU A O 1
ATOM 1430 N N . THR A 1 174 ? -19.220 1.383 -1.849 1.00 91.19 174 THR A N 1
ATOM 1431 C CA . THR A 1 174 ? -18.159 1.555 -0.842 1.00 91.19 174 THR A CA 1
ATOM 1432 C C . THR A 1 174 ? -18.585 2.476 0.303 1.00 91.19 174 THR A C 1
ATOM 1434 O O . THR A 1 174 ? -18.086 2.320 1.414 1.00 91.19 174 THR A O 1
ATOM 1437 N N . LEU A 1 175 ? -19.482 3.434 0.056 1.00 87.69 175 LEU A N 1
ATOM 1438 C CA . LEU A 1 175 ? -20.000 4.353 1.075 1.00 87.69 175 LEU A CA 1
ATOM 1439 C C . LEU A 1 175 ? -21.082 3.712 1.953 1.00 87.69 175 LEU A C 1
ATOM 1441 O O . LEU A 1 175 ? -21.158 4.037 3.134 1.00 87.69 175 LEU A O 1
ATOM 1445 N N . GLU A 1 176 ? -21.898 2.824 1.386 1.00 88.69 176 GLU A N 1
ATOM 1446 C CA . GLU A 1 176 ? -22.988 2.132 2.093 1.00 88.69 176 GLU A CA 1
ATOM 1447 C C . GLU A 1 176 ? -22.520 0.935 2.930 1.00 88.69 176 GLU A C 1
ATOM 1449 O O . GLU A 1 176 ? -23.239 0.478 3.817 1.00 88.69 176 GLU A O 1
ATOM 1454 N N . TRP A 1 177 ? -21.327 0.417 2.634 1.00 90.06 177 TRP A N 1
ATOM 1455 C CA . TRP A 1 177 ? -20.734 -0.737 3.306 1.00 90.06 177 TRP A CA 1
ATOM 1456 C C . TRP A 1 177 ? -20.235 -0.415 4.705 1.00 90.06 177 TRP A C 1
ATOM 1458 O O . TRP A 1 177 ? -20.527 -1.204 5.632 1.00 90.06 177 TRP A O 1
#

Mean predicted aligned error: 3.44 Å

Secondary structure (DSSP, 8-state):
-TT-B--SB-TTTT--BHHHIIIIIHHHHHHTT--TTSSSSPP---S--TTHHHHHHHHHHHTT--SS-B----SGGGGGHHHHHHH-TTPPEEEE---HHHHHHHHHH-TT--GGGSHHHHHHTT-SSHHHHHHHHHHHHHHHHHHHHHTT--EEEE-THHHHTT--HHHHHHHH-

Radius of gyration: 16.95 Å; Cα contacts (8 Å, |Δi|>4): 192; chains: 1; bounding box: 44×34×39 Å

Solvent-accessible surface area (backbone atoms only — not comparable to full-atom values): 10480 Å² total; per-residue (Å²): 114,89,88,36,46,45,55,63,48,41,91,85,75,76,60,23,32,45,62,54,42,64,73,45,52,31,54,50,27,50,76,72,75,17,32,67,85,58,66,56,52,64,65,77,85,85,73,72,71,89,57,53,41,62,57,48,51,52,51,39,44,75,60,65,59,83,78,82,58,65,53,84,49,68,79,61,51,58,62,46,39,71,46,52,38,73,52,40,76,84,51,81,42,78,47,78,52,75,61,66,70,59,53,38,57,49,38,80,70,34,92,83,58,49,54,36,78,35,66,68,53,18,54,76,73,75,36,92,47,44,68,55,36,41,50,52,49,51,51,53,54,52,50,36,54,49,51,44,53,76,73,64,51,57,66,45,77,35,55,65,70,44,43,77,74,72,46,53,64,61,58,53,57,62,72,76,104

Sequence (177 aa):
MCGAFGGEMSKRGMFTNDAILTKIVIPYFESIGSDPLGQYPLPVVKNIPTDWKQRTEQVIVNEGYQKGQWMYKDSKLSLVWPIWDYAFPNAKWVIVRRRTGDIIQSCLKTAFMKAFTSERCQKAIGVNIERDGWLWWVHQYEKRFVEMIEAGLNCKVVWPERMVHGDYQQMYETLEW

Organism: NCBI:txid412755

Foldseek 3Di:
DVPAAQFDADPPPQRFHVCCLPVPQQVVCVVQVHDSVCQPPQDDCPDADPCSLVSVVVRSVVSPDDDDHHDGDDLSCLSVVVNVCVNCVPDAAEAEDDDLVVQLVCLVPDPVNCQLVDPVSQVVVPHDHSSVSSSVSVVVSVVSVVVCVVVPRNYQYDYCVCVVVVRCPSVVVVVVD

pLDDT: mean 94.49, std 6.57, range [59.28, 98.69]

Nearest PDB structures (foldseek):
  4rhq-assembly1_B  TM=2.995E-01  e=1.501E+00  Trypanosoma brucei brucei TREU927
  4rhm-assembly1_C  TM=2.866E-01  e=3.365E+00  Trypanosoma brucei brucei TREU927
  4rhl-assembly1_B-4  TM=2.749E-01  e=7.995E+00  Trypanosoma brucei brucei TREU927
  4rhj-assembly4_D  TM=2.577E-01  e=9.505E+00  Trypanosoma brucei brucei TREU927